Protein AF-A0A7S4EYN8-F1 (afdb_monomer_lite)

pLDDT: mean 72.59, std 21.48, range [28.48, 94.44]

Structure (mmCIF, N/CA/C/O backbone):
data_AF-A0A7S4EYN8-F1
#
_entry.id   AF-A0A7S4EYN8-F1
#
loop_
_atom_site.group_PDB
_atom_site.id
_atom_site.type_symbol
_atom_site.label_atom_id
_atom_site.label_alt_id
_atom_site.label_comp_id
_atom_site.label_asym_id
_atom_site.label_entity_id
_atom_site.label_seq_id
_atom_site.pdbx_PDB_ins_code
_atom_site.Cartn_x
_atom_site.Cartn_y
_atom_site.Cartn_z
_atom_site.occupancy
_atom_site.B_iso_or_equiv
_atom_site.auth_seq_id
_atom_site.auth_comp_id
_atom_site.auth_asym_id
_atom_site.auth_atom_id
_atom_site.pdbx_PDB_model_num
ATOM 1 N N . MET A 1 1 ? -60.286 41.246 -23.031 1.00 39.03 1 MET A N 1
ATOM 2 C CA . MET A 1 1 ? -59.629 42.570 -22.959 1.00 39.03 1 MET A CA 1
ATOM 3 C C . MET A 1 1 ? -58.293 42.395 -23.669 1.00 39.03 1 MET A C 1
ATOM 5 O O . MET A 1 1 ? -57.472 41.677 -23.131 1.00 39.03 1 MET A O 1
ATOM 9 N N . ALA A 1 2 ? -58.180 42.612 -24.984 1.00 41.25 2 ALA A N 1
ATOM 10 C CA . ALA A 1 2 ? -58.105 43.895 -25.710 1.00 41.25 2 ALA A CA 1
ATOM 11 C C . ALA A 1 2 ? -56.891 44.752 -25.292 1.00 41.25 2 ALA A C 1
ATOM 13 O O . ALA A 1 2 ? -56.551 44.726 -24.116 1.00 41.25 2 ALA A O 1
ATOM 14 N N . TRP A 1 3 ? -56.353 45.521 -26.255 1.00 34.91 3 TRP A N 1
ATOM 15 C CA . TRP A 1 3 ? -55.214 46.473 -26.228 1.00 34.91 3 TRP A CA 1
ATOM 16 C C . TRP A 1 3 ? -53.868 45.863 -26.684 1.00 34.91 3 TRP A C 1
ATOM 18 O O . TRP A 1 3 ? -53.283 45.064 -25.967 1.00 34.91 3 TRP A O 1
ATOM 28 N N . THR A 1 4 ? -53.481 45.928 -27.969 1.00 41.41 4 THR A N 1
ATOM 29 C CA . THR A 1 4 ? -53.035 47.031 -28.874 1.00 41.41 4 THR A CA 1
ATOM 30 C C . THR A 1 4 ? -51.513 47.166 -28.945 1.00 41.41 4 THR A C 1
ATOM 32 O O . THR A 1 4 ? -50.830 47.240 -27.930 1.00 41.41 4 THR A O 1
ATOM 35 N N . MET A 1 5 ? -51.033 47.172 -30.192 1.00 41.28 5 MET A N 1
ATOM 36 C CA . MET A 1 5 ? -49.667 47.427 -30.648 1.00 41.28 5 MET A CA 1
ATOM 37 C C . MET A 1 5 ? -49.161 48.804 -30.210 1.00 41.28 5 MET A C 1
ATOM 39 O O . MET A 1 5 ? -49.958 49.731 -30.142 1.00 41.28 5 MET A O 1
ATOM 43 N N . ASP A 1 6 ? -47.843 48.948 -30.067 1.00 43.03 6 ASP A N 1
ATOM 44 C CA . ASP A 1 6 ? -47.151 50.029 -30.769 1.00 43.03 6 ASP A CA 1
ATOM 45 C C . ASP A 1 6 ? -45.675 49.704 -31.010 1.00 43.03 6 ASP A C 1
ATOM 47 O O . ASP A 1 6 ? -44.950 49.204 -30.150 1.00 43.03 6 ASP A O 1
ATOM 51 N N . ALA A 1 7 ? -45.276 49.964 -32.250 1.00 46.59 7 ALA A N 1
ATOM 52 C CA . ALA A 1 7 ? -43.933 49.855 -32.772 1.00 46.59 7 ALA A CA 1
ATOM 53 C C . ALA A 1 7 ? -43.229 51.208 -32.637 1.00 46.59 7 ALA A C 1
ATOM 55 O O . ALA A 1 7 ? -43.818 52.239 -32.947 1.00 46.59 7 ALA A O 1
ATOM 56 N N . LEU A 1 8 ? -41.941 51.200 -32.291 1.00 43.28 8 LEU A N 1
ATOM 57 C CA . LEU A 1 8 ? -41.045 52.320 -32.570 1.00 43.28 8 LEU A CA 1
ATOM 58 C C . LEU A 1 8 ? -39.738 51.811 -33.190 1.00 43.28 8 LEU A C 1
ATOM 60 O O . LEU A 1 8 ? -38.892 51.195 -32.551 1.00 43.28 8 LEU A O 1
ATOM 64 N N . SER A 1 9 ? -39.649 52.093 -34.488 1.00 41.72 9 SER A N 1
ATOM 65 C CA . SER A 1 9 ? -38.474 52.367 -35.325 1.00 41.72 9 SER A CA 1
ATOM 66 C C . SER A 1 9 ? -37.417 53.236 -34.605 1.00 41.72 9 SER A C 1
ATOM 68 O O . SER A 1 9 ? -37.814 54.078 -33.806 1.00 41.72 9 SER A O 1
ATOM 70 N N . GLN A 1 10 ? -36.094 53.164 -34.817 1.00 51.47 10 GLN A N 1
ATOM 71 C CA . GLN A 1 10 ? -35.243 53.371 -36.021 1.00 51.47 10 GLN A CA 1
ATOM 72 C C . GLN A 1 10 ? -33.746 53.036 -35.637 1.00 51.47 10 GLN A C 1
ATOM 74 O O . GLN A 1 10 ? -33.547 52.502 -34.549 1.00 51.47 10 GLN A O 1
ATOM 79 N N . PRO A 1 11 ? -32.668 53.441 -36.363 1.00 52.84 11 PRO A N 1
ATOM 80 C CA . PRO A 1 11 ? -32.128 52.908 -37.629 1.00 52.84 11 PRO A CA 1
ATOM 81 C C . PRO A 1 11 ? -30.597 52.544 -37.603 1.00 52.84 11 PRO A C 1
ATOM 83 O O . PRO A 1 11 ? -29.891 52.893 -36.666 1.00 52.84 11 PRO A O 1
ATOM 86 N N . LEU A 1 12 ? -30.121 51.845 -38.660 1.00 41.16 12 LEU A N 1
ATOM 87 C CA . LEU A 1 12 ? -28.834 51.948 -39.430 1.00 41.16 12 LEU A CA 1
ATOM 88 C C . LEU A 1 12 ? -27.622 52.670 -38.758 1.00 41.16 12 LEU A C 1
ATOM 90 O O . LEU A 1 12 ? -27.775 53.817 -38.363 1.00 41.16 12 LEU A O 1
ATOM 94 N N . LEU A 1 13 ? -26.363 52.183 -38.693 1.00 47.84 13 LEU A N 1
ATOM 95 C CA . LEU A 1 13 ? -25.440 51.650 -39.734 1.00 47.84 13 LEU A CA 1
ATOM 96 C C . LEU A 1 13 ? -24.037 51.280 -39.088 1.00 47.84 13 LEU A C 1
ATOM 98 O O . LEU A 1 13 ? -23.999 51.208 -37.863 1.00 47.84 13 LEU A O 1
ATOM 102 N N . PRO A 1 14 ? -22.914 50.991 -39.813 1.00 55.38 14 PRO A N 1
ATOM 103 C CA . PRO A 1 14 ? -21.964 49.896 -39.529 1.00 55.38 14 PRO A CA 1
ATOM 104 C C . PRO A 1 14 ? -20.544 50.327 -39.064 1.00 55.38 14 PRO A C 1
ATOM 106 O O . PRO A 1 14 ? -20.255 51.514 -38.963 1.00 55.38 14 PRO A O 1
ATOM 109 N N . GLY A 1 15 ? -19.656 49.338 -38.877 1.00 37.69 15 GLY A N 1
ATOM 110 C CA . GLY A 1 15 ? -18.195 49.466 -38.680 1.00 37.69 15 GLY A CA 1
ATOM 111 C C . GLY A 1 15 ? -17.740 48.684 -37.439 1.00 37.69 15 GLY A C 1
ATOM 112 O O . GLY A 1 15 ? -18.494 48.587 -36.479 1.00 37.69 15 GLY A O 1
ATOM 113 N N . ASP A 1 16 ? -16.589 48.032 -37.337 1.00 41.56 16 ASP A N 1
ATOM 114 C CA . ASP A 1 16 ? -15.442 47.817 -38.210 1.00 41.56 16 ASP A CA 1
ATOM 115 C C . ASP A 1 16 ? -14.721 46.556 -37.683 1.00 41.56 16 ASP A C 1
ATOM 117 O O . ASP A 1 16 ? -14.802 46.216 -36.502 1.00 41.56 16 ASP A O 1
ATOM 121 N N . ASP A 1 17 ? -14.066 45.855 -38.601 1.00 43.56 17 ASP A N 1
ATOM 122 C CA . ASP A 1 17 ? -12.829 45.080 -38.465 1.00 43.56 17 ASP A CA 1
ATOM 123 C C . ASP A 1 17 ? -12.331 44.665 -37.064 1.00 43.56 17 ASP A C 1
ATOM 125 O O . ASP A 1 17 ? -11.734 45.450 -36.331 1.00 43.56 17 ASP A O 1
ATOM 129 N N . ALA A 1 18 ? -12.394 43.359 -36.778 1.00 42.44 18 ALA A N 1
ATOM 130 C CA . ALA A 1 18 ? -11.408 42.677 -35.932 1.00 42.44 18 ALA A CA 1
ATOM 131 C C . ALA A 1 18 ? -11.430 41.158 -36.183 1.00 42.44 18 ALA A C 1
ATOM 133 O O . ALA A 1 18 ? -11.957 40.373 -35.395 1.00 42.44 18 ALA A O 1
ATOM 134 N N . ALA A 1 19 ? -10.845 40.719 -37.300 1.00 43.06 19 ALA A N 1
ATOM 135 C CA . ALA A 1 19 ? -10.432 39.327 -37.460 1.00 43.06 19 ALA A CA 1
ATOM 136 C C . ALA A 1 19 ? -9.099 39.120 -36.719 1.00 43.06 19 ALA A C 1
ATOM 138 O O . ALA A 1 19 ? -8.026 39.157 -37.318 1.00 43.06 19 ALA A O 1
ATOM 139 N N . GLU A 1 20 ? -9.167 38.936 -35.399 1.00 39.44 20 GLU A N 1
ATOM 140 C CA . GLU A 1 20 ? -8.020 38.511 -34.597 1.00 39.44 20 GLU A CA 1
ATOM 141 C C . GLU A 1 20 ? -7.898 36.981 -34.645 1.00 39.44 20 GLU A C 1
ATOM 143 O O . GLU A 1 20 ? -8.764 36.221 -34.208 1.00 39.44 20 GLU A O 1
ATOM 148 N N . VAL A 1 21 ? -6.800 36.541 -35.251 1.00 46.53 21 VAL A N 1
ATOM 149 C CA . VAL A 1 21 ? -6.372 35.152 -35.402 1.00 46.53 21 VAL A CA 1
ATOM 150 C C . VAL A 1 21 ? -6.052 34.568 -34.024 1.00 46.53 21 VAL A C 1
ATOM 152 O O . VAL A 1 21 ? -5.031 34.896 -33.427 1.00 46.53 21 VAL A O 1
ATOM 155 N N . ALA A 1 22 ? -6.895 33.661 -33.528 1.00 42.88 22 ALA A N 1
ATOM 156 C CA . ALA A 1 22 ? -6.607 32.882 -32.327 1.00 42.88 22 ALA A CA 1
ATOM 157 C C . ALA A 1 22 ? -5.686 31.688 -32.661 1.00 42.88 22 ALA A C 1
ATOM 159 O O . ALA A 1 22 ? -6.084 30.819 -33.443 1.00 42.88 22 ALA A O 1
ATOM 160 N N . PRO A 1 23 ? -4.481 31.568 -32.071 1.00 42.06 23 PRO A N 1
ATOM 161 C CA . PRO A 1 23 ? -3.693 30.354 -32.188 1.00 42.06 23 PRO A CA 1
ATOM 162 C C . PRO A 1 23 ? -4.234 29.260 -31.259 1.00 42.06 23 PRO A C 1
ATOM 164 O O . PRO A 1 23 ? -4.340 29.398 -30.040 1.00 42.06 23 PRO A O 1
ATOM 167 N N . THR A 1 24 ? -4.538 28.139 -31.899 1.00 43.19 24 THR A N 1
ATOM 168 C CA . THR A 1 24 ? -4.784 26.790 -31.396 1.00 43.19 24 THR A CA 1
ATOM 169 C C . THR A 1 24 ? -4.013 26.478 -30.106 1.00 43.19 24 THR A C 1
ATOM 171 O O . THR A 1 24 ? -2.808 26.221 -30.123 1.00 43.19 24 THR A O 1
ATOM 174 N N . GLN A 1 25 ? -4.715 26.429 -28.969 1.00 36.00 25 GLN A N 1
ATOM 175 C CA . GLN A 1 25 ? -4.171 25.853 -27.740 1.00 36.00 25 GLN A CA 1
ATOM 176 C C . GLN A 1 25 ? -4.022 24.338 -27.913 1.00 36.00 25 GLN A C 1
ATOM 178 O O . GLN A 1 25 ? -4.962 23.565 -27.722 1.00 36.00 25 GLN A O 1
ATOM 183 N N . GLY A 1 26 ? -2.810 23.901 -28.251 1.00 35.84 26 GLY A N 1
ATOM 184 C CA . GLY A 1 26 ? -2.393 22.518 -28.084 1.00 35.84 26 GLY A CA 1
ATOM 185 C C . GLY A 1 26 ? -2.430 22.147 -26.602 1.00 35.84 26 GLY A C 1
ATOM 186 O O . GLY A 1 26 ? -1.495 22.437 -25.856 1.00 35.84 26 GLY A O 1
ATOM 187 N N . LYS A 1 27 ? -3.505 21.486 -26.164 1.00 36.53 27 LYS A N 1
ATOM 188 C CA . LYS A 1 27 ? -3.558 20.805 -24.866 1.00 36.53 27 LYS A CA 1
ATOM 189 C C . LYS A 1 27 ? -2.557 19.645 -24.880 1.00 36.53 27 LYS A C 1
ATOM 191 O O . LYS A 1 27 ? -2.902 18.516 -25.214 1.00 36.53 27 LYS A O 1
ATOM 196 N N . ARG A 1 28 ? -1.307 19.911 -24.488 1.00 37.38 28 ARG A N 1
ATOM 197 C CA . ARG A 1 28 ? -0.438 18.863 -23.935 1.00 37.38 28 ARG A CA 1
ATOM 198 C C . ARG A 1 28 ? -1.117 18.336 -22.667 1.00 37.38 28 ARG A C 1
ATOM 200 O O . ARG A 1 28 ? -1.500 19.155 -21.829 1.00 37.38 28 ARG A O 1
ATOM 207 N N . PRO A 1 29 ? -1.255 17.015 -22.476 1.00 37.88 29 PRO A N 1
ATOM 208 C CA . PRO A 1 29 ? -1.689 16.492 -21.193 1.00 37.88 29 PRO A CA 1
ATOM 209 C C . PRO A 1 29 ? -0.629 16.863 -20.152 1.00 37.88 29 PRO A C 1
ATOM 211 O O . PRO A 1 29 ? 0.484 16.335 -20.152 1.00 37.88 29 PRO A O 1
ATOM 214 N N . GLN A 1 30 ? -0.962 17.814 -19.278 1.00 34.19 30 GLN A N 1
ATOM 215 C CA . GLN A 1 30 ? -0.215 18.038 -18.051 1.00 34.19 30 GLN A CA 1
ATOM 216 C C . GLN A 1 30 ? -0.287 16.741 -17.244 1.00 34.19 30 GLN A C 1
ATOM 218 O O . GLN A 1 30 ? -1.320 16.413 -16.662 1.00 34.19 30 GLN A O 1
ATOM 223 N N . ARG A 1 31 ? 0.826 16.001 -17.205 1.00 38.19 31 ARG A N 1
ATOM 224 C CA . ARG A 1 31 ? 1.096 15.021 -16.152 1.00 38.19 31 ARG A CA 1
ATOM 225 C C . ARG A 1 31 ? 1.041 15.776 -14.822 1.00 38.19 31 ARG A C 1
ATOM 227 O O . ARG A 1 31 ? 2.032 16.358 -14.393 1.00 38.19 31 ARG A O 1
ATOM 234 N N . ARG A 1 32 ? -0.128 15.795 -14.179 1.00 36.41 32 ARG A N 1
ATOM 235 C CA . ARG A 1 32 ? -0.241 16.149 -12.764 1.00 36.41 32 ARG A CA 1
ATOM 236 C C . ARG A 1 32 ? 0.445 15.041 -11.975 1.00 36.41 32 ARG A C 1
ATOM 238 O O . ARG A 1 32 ? -0.158 14.021 -11.657 1.00 36.41 32 ARG A O 1
ATOM 245 N N . ALA A 1 33 ? 1.732 15.228 -11.710 1.00 39.00 33 ALA A N 1
ATOM 246 C CA . ALA A 1 33 ? 2.431 14.501 -10.667 1.00 39.00 33 ALA A CA 1
ATOM 247 C C . ALA A 1 33 ? 1.878 14.998 -9.323 1.00 39.00 33 ALA A C 1
ATOM 249 O O . ALA A 1 33 ? 2.407 15.933 -8.728 1.00 39.00 33 ALA A O 1
ATOM 250 N N . ASN A 1 34 ? 0.756 14.425 -8.884 1.00 45.66 34 ASN A N 1
ATOM 251 C CA . ASN A 1 34 ? 0.285 14.633 -7.522 1.00 45.66 34 ASN A CA 1
ATOM 252 C C . ASN A 1 34 ? 1.305 13.990 -6.571 1.00 45.66 34 ASN A C 1
ATOM 254 O O . ASN A 1 34 ? 1.749 12.859 -6.777 1.00 45.66 34 ASN A O 1
ATOM 258 N N . GLY A 1 35 ? 1.749 14.795 -5.606 1.00 45.62 35 GLY A N 1
ATOM 259 C CA . GLY A 1 35 ? 2.981 14.608 -4.857 1.00 45.62 35 GLY A CA 1
ATOM 260 C C . GLY A 1 35 ? 3.037 13.324 -4.037 1.00 45.62 35 GLY A C 1
ATOM 261 O O . GLY A 1 35 ? 2.205 13.084 -3.171 1.00 45.62 35 GLY A O 1
ATOM 262 N N . CYS A 1 36 ? 4.106 12.565 -4.263 1.00 48.28 36 CYS A N 1
ATOM 263 C CA . CYS A 1 36 ? 4.587 11.519 -3.368 1.00 48.28 36 CYS A CA 1
ATOM 264 C C . CYS A 1 36 ? 6.080 11.720 -3.068 1.00 48.28 36 CYS A C 1
ATOM 266 O O . CYS A 1 36 ? 6.877 10.792 -3.098 1.00 48.28 36 CYS A O 1
ATOM 268 N N . ASN A 1 37 ? 6.474 12.976 -2.849 1.00 36.66 37 ASN A N 1
ATOM 269 C CA . ASN A 1 37 ? 7.858 13.360 -2.572 1.00 36.66 37 ASN A CA 1
ATOM 270 C C . ASN A 1 37 ? 8.003 13.801 -1.113 1.00 36.66 37 ASN A C 1
ATOM 272 O O . ASN A 1 37 ? 8.450 14.913 -0.839 1.00 36.66 37 ASN A O 1
ATOM 276 N N . LYS A 1 38 ? 7.599 12.955 -0.161 1.00 38.84 38 LYS A N 1
ATOM 277 C CA . LYS A 1 38 ? 8.035 13.115 1.230 1.00 38.84 38 LYS A CA 1
ATOM 278 C C . LYS A 1 38 ? 8.798 11.856 1.638 1.00 38.84 38 LYS A C 1
ATOM 280 O O . LYS A 1 38 ? 8.202 10.781 1.609 1.00 38.84 38 LYS A O 1
ATOM 285 N N . PRO A 1 39 ? 10.097 11.957 1.968 1.00 33.66 39 PRO A N 1
ATOM 286 C CA . PRO A 1 39 ? 10.850 10.813 2.453 1.00 33.66 39 PRO A CA 1
ATOM 287 C C . PRO A 1 39 ? 10.229 10.320 3.762 1.00 33.66 39 PRO A C 1
ATOM 289 O O . PRO A 1 39 ? 9.927 11.111 4.65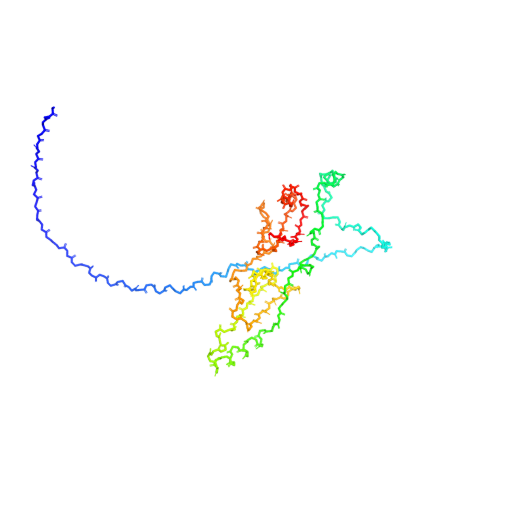6 1.00 33.66 39 PRO A O 1
ATOM 292 N N . TYR A 1 40 ? 10.027 9.007 3.849 1.00 39.12 40 TYR A N 1
ATOM 293 C CA . TYR A 1 40 ? 9.627 8.321 5.070 1.00 39.12 40 TYR A CA 1
ATOM 294 C C . TYR A 1 40 ? 10.697 8.578 6.140 1.00 39.12 40 TYR A C 1
ATOM 296 O O . TYR A 1 40 ? 11.830 8.113 6.014 1.00 39.12 40 TYR A O 1
ATOM 304 N N . GLN A 1 41 ? 10.368 9.367 7.164 1.00 31.81 41 GLN A N 1
ATOM 305 C CA . GLN A 1 41 ? 11.222 9.492 8.339 1.00 31.81 41 GLN A CA 1
ATOM 306 C C . GLN A 1 41 ? 11.037 8.235 9.187 1.00 31.81 41 GLN A C 1
ATOM 308 O O . GLN A 1 41 ? 10.009 8.050 9.834 1.00 31.81 41 GLN A O 1
ATOM 313 N N . THR A 1 42 ? 12.041 7.362 9.162 1.00 34.31 42 THR A N 1
ATOM 314 C CA . THR A 1 42 ? 12.178 6.264 10.118 1.00 34.31 42 THR A CA 1
ATOM 315 C C . THR A 1 42 ? 12.317 6.866 11.512 1.00 34.31 42 THR A C 1
ATOM 317 O O . THR A 1 42 ? 13.342 7.466 11.834 1.00 34.31 42 THR A O 1
ATOM 320 N N . VAL A 1 43 ? 11.285 6.725 12.342 1.00 36.41 43 VAL A N 1
ATOM 321 C CA . VAL A 1 43 ? 11.370 7.048 13.768 1.00 36.41 43 VAL A CA 1
ATOM 322 C C . VAL A 1 43 ? 12.346 6.049 14.391 1.00 36.41 43 VAL A C 1
ATOM 324 O O . VAL A 1 43 ? 12.068 4.852 14.436 1.00 36.41 43 VAL A O 1
ATOM 327 N N . GLN A 1 44 ? 13.524 6.517 14.807 1.00 28.48 44 GLN A N 1
ATOM 328 C CA . GLN A 1 44 ? 14.476 5.699 15.556 1.00 28.48 44 GLN A CA 1
ATOM 329 C C . GLN A 1 44 ? 13.875 5.394 16.932 1.00 28.48 44 GLN A C 1
ATOM 331 O O . GLN A 1 44 ? 13.727 6.285 17.767 1.00 28.48 44 GLN A O 1
ATOM 336 N N . ALA A 1 45 ? 13.484 4.138 17.143 1.00 34.12 45 ALA A N 1
ATOM 337 C CA . ALA A 1 45 ? 13.064 3.641 18.443 1.00 34.12 45 ALA A CA 1
ATOM 338 C C . ALA A 1 45 ? 14.284 3.545 19.371 1.00 34.12 45 ALA A C 1
ATOM 340 O O . ALA A 1 45 ? 15.308 2.965 19.013 1.00 34.12 45 ALA A O 1
ATOM 341 N N . VAL A 1 46 ? 14.161 4.135 20.557 1.00 37.28 46 VAL A N 1
ATOM 342 C CA . VAL A 1 46 ? 15.152 4.080 21.634 1.00 37.28 46 VAL A CA 1
ATOM 343 C C . VAL A 1 46 ? 15.223 2.644 22.167 1.00 37.28 46 VAL A C 1
ATOM 345 O O . VAL A 1 46 ? 14.205 2.078 22.564 1.00 37.28 46 VAL A O 1
ATOM 348 N N . GLU A 1 47 ? 16.421 2.054 22.162 1.00 36.91 47 GLU A N 1
ATOM 349 C CA . GLU A 1 47 ? 16.693 0.712 22.687 1.00 36.91 47 GLU A CA 1
ATOM 350 C C . GLU A 1 47 ? 16.455 0.649 24.203 1.00 36.91 47 GLU A C 1
ATOM 352 O O . GLU A 1 47 ? 17.177 1.247 24.999 1.00 36.91 47 GLU A O 1
ATOM 357 N N . GLY A 1 48 ? 15.448 -0.127 24.606 1.00 33.28 48 GLY A N 1
ATOM 358 C CA . GLY A 1 48 ? 15.238 -0.571 25.980 1.00 33.28 48 GLY A CA 1
ATOM 359 C C . GLY A 1 48 ? 15.181 -2.094 26.015 1.00 33.28 48 GLY A C 1
ATOM 360 O O . GLY A 1 48 ? 14.208 -2.696 25.570 1.00 33.28 48 GLY A O 1
ATOM 361 N N . ALA A 1 49 ? 16.235 -2.727 26.525 1.00 40.91 49 ALA A N 1
ATOM 362 C CA . ALA A 1 49 ? 16.339 -4.176 26.647 1.00 40.91 49 ALA A CA 1
ATOM 363 C C . ALA A 1 49 ? 15.309 -4.747 27.641 1.00 40.91 49 ALA A C 1
ATOM 365 O O . ALA A 1 49 ? 15.315 -4.373 28.816 1.00 40.91 49 ALA A O 1
ATOM 366 N N . ARG A 1 50 ? 14.481 -5.719 27.218 1.00 34.84 50 ARG A N 1
ATOM 367 C CA . ARG A 1 50 ? 13.824 -6.658 28.145 1.00 34.84 50 ARG A CA 1
ATOM 368 C C . ARG A 1 50 ? 13.407 -7.985 27.489 1.00 34.84 50 ARG A C 1
ATOM 370 O O . ARG A 1 50 ? 12.919 -8.015 26.370 1.00 34.84 50 ARG A O 1
ATOM 377 N N . ALA A 1 51 ? 13.640 -9.044 28.267 1.00 39.00 51 ALA A N 1
ATOM 378 C CA . ALA A 1 51 ? 13.367 -10.478 28.126 1.00 39.00 51 ALA A CA 1
ATOM 379 C C . ALA A 1 51 ? 12.332 -10.967 27.087 1.00 39.00 51 ALA A C 1
ATOM 381 O O . ALA A 1 51 ? 11.215 -10.467 27.000 1.00 39.00 51 ALA A O 1
ATOM 382 N N . THR A 1 52 ? 12.687 -12.068 26.418 1.00 44.03 52 THR A N 1
ATOM 383 C CA . THR A 1 52 ? 11.843 -12.878 25.523 1.00 44.03 52 THR A CA 1
ATOM 384 C C . THR A 1 52 ? 10.706 -13.601 26.265 1.00 44.03 52 THR A C 1
ATOM 386 O O . THR A 1 52 ? 11.003 -14.408 27.154 1.00 44.03 52 THR A O 1
ATOM 389 N N . PRO A 1 53 ? 9.428 -13.423 25.872 1.00 38.19 53 PRO A N 1
ATOM 390 C CA . PRO A 1 53 ? 8.333 -14.295 26.275 1.00 38.19 53 PRO A CA 1
ATOM 391 C C . PRO A 1 53 ? 7.873 -15.231 25.142 1.00 38.19 53 PRO A C 1
ATOM 393 O O . PRO A 1 53 ? 8.155 -15.028 23.964 1.00 38.19 53 PRO A O 1
ATOM 396 N N . LYS A 1 54 ? 7.187 -16.295 25.563 1.00 37.16 54 LYS A N 1
ATOM 397 C CA . LYS A 1 54 ? 6.807 -17.491 24.805 1.00 37.16 54 LYS A CA 1
ATOM 398 C C . LYS A 1 54 ? 5.786 -17.239 23.687 1.00 37.16 54 LYS A C 1
ATOM 400 O O . LYS A 1 54 ? 4.897 -16.401 23.790 1.00 37.16 54 LYS A O 1
ATOM 405 N N . GLU A 1 55 ? 5.916 -18.076 22.667 1.00 42.44 55 GLU A N 1
ATOM 406 C CA . GLU A 1 55 ? 5.061 -18.279 21.499 1.00 42.44 55 GLU A CA 1
ATOM 407 C C . GLU A 1 55 ? 3.645 -18.721 21.932 1.00 42.44 55 GLU A C 1
ATOM 409 O O . GLU A 1 55 ? 3.470 -19.816 22.463 1.00 42.44 55 GLU A O 1
ATOM 414 N N . GLY A 1 56 ? 2.640 -17.848 21.792 1.00 43.06 56 GLY A N 1
ATOM 415 C CA . GLY A 1 56 ? 1.242 -18.194 22.100 1.00 43.06 56 GLY A CA 1
ATOM 416 C C . GLY A 1 56 ? 0.272 -17.017 22.230 1.00 43.06 56 GLY A C 1
ATOM 417 O O . GLY A 1 56 ? -0.849 -17.116 21.758 1.00 43.06 56 GLY A O 1
ATOM 418 N N . ASP A 1 57 ? 0.717 -15.878 22.759 1.00 35.12 57 ASP A N 1
ATOM 419 C CA . ASP A 1 57 ? -0.074 -14.644 22.856 1.00 35.12 57 ASP A CA 1
ATOM 420 C C . ASP A 1 57 ? 0.852 -13.461 22.559 1.00 35.12 57 ASP A C 1
ATOM 422 O O . ASP A 1 57 ? 1.436 -12.848 23.453 1.00 35.12 57 ASP A O 1
ATOM 426 N N . LEU A 1 58 ? 1.059 -13.165 21.273 1.00 45.28 58 LEU A N 1
ATOM 427 C CA . LEU A 1 58 ? 1.838 -12.000 20.848 1.00 45.28 58 LEU A CA 1
ATOM 428 C C . LEU A 1 58 ? 1.036 -10.732 21.159 1.00 45.28 58 LEU A C 1
ATOM 430 O O . LEU A 1 58 ? 0.302 -10.219 20.311 1.00 45.28 58 LEU A O 1
ATOM 434 N N . ALA A 1 59 ? 1.178 -10.251 22.394 1.00 41.84 59 ALA A N 1
ATOM 435 C CA . ALA A 1 59 ? 0.778 -8.921 22.817 1.00 41.84 59 ALA A CA 1
ATOM 436 C C . ALA A 1 59 ? 1.290 -7.908 21.782 1.00 41.84 59 ALA A C 1
ATOM 438 O O . ALA A 1 59 ? 2.493 -7.729 21.590 1.00 41.84 59 ALA A O 1
ATOM 439 N N . LEU A 1 60 ? 0.347 -7.320 21.045 1.00 52.03 60 LEU A N 1
ATOM 440 C CA . LEU A 1 60 ? 0.611 -6.280 20.061 1.00 52.03 60 LEU A CA 1
ATOM 441 C C . LEU A 1 60 ? 1.321 -5.117 20.772 1.00 52.03 60 LEU A C 1
ATOM 443 O O . LEU A 1 60 ? 0.850 -4.723 21.840 1.00 52.03 60 LEU A O 1
ATOM 447 N N . PRO A 1 61 ? 2.399 -4.549 20.203 1.00 51.97 61 PRO A N 1
ATOM 448 C CA . PRO A 1 61 ? 2.945 -3.289 20.684 1.00 51.97 61 PRO A CA 1
ATOM 449 C C . PRO A 1 61 ? 1.818 -2.253 20.785 1.00 51.97 61 PRO A C 1
ATOM 451 O O . PRO A 1 61 ? 0.971 -2.143 19.893 1.00 51.97 61 PRO A O 1
ATOM 454 N N . HIS A 1 62 ? 1.782 -1.584 21.930 1.00 55.53 62 HIS A N 1
ATOM 455 C CA . HIS A 1 62 ? 0.751 -0.678 22.425 1.00 55.53 62 HIS A CA 1
ATOM 456 C C . HIS A 1 62 ? 0.506 0.555 21.522 1.00 55.53 62 HIS A C 1
ATOM 458 O O . HIS A 1 62 ? 0.940 1.657 21.835 1.00 55.53 62 HIS A O 1
ATOM 464 N N . ASP A 1 63 ? -0.202 0.386 20.399 1.00 61.16 63 ASP A N 1
ATOM 465 C CA . ASP A 1 63 ? -0.520 1.486 19.462 1.00 61.16 63 ASP A CA 1
ATOM 466 C C . ASP A 1 63 ? -1.897 2.143 19.691 1.00 61.16 63 ASP A C 1
ATOM 468 O O . ASP A 1 63 ? -2.224 3.143 19.050 1.00 61.16 63 ASP A O 1
ATOM 472 N N . TRP A 1 64 ? -2.746 1.590 20.565 1.00 68.06 64 TRP A N 1
ATOM 473 C CA . TRP A 1 64 ? -4.123 2.074 20.761 1.00 68.06 64 TRP A CA 1
ATOM 474 C C . TRP A 1 64 ? -4.662 1.848 22.177 1.00 68.06 64 TRP A C 1
ATOM 476 O O . TRP A 1 64 ? -5.832 1.508 22.370 1.00 68.06 64 TRP A O 1
ATOM 486 N N . ASP A 1 65 ? -3.812 2.068 23.176 1.00 71.00 65 ASP A N 1
ATOM 487 C CA . ASP A 1 65 ? -4.142 2.003 24.605 1.00 71.00 65 ASP A CA 1
ATOM 488 C C . ASP A 1 65 ? -5.001 3.195 25.050 1.00 71.00 65 ASP A C 1
ATOM 490 O O . ASP A 1 65 ? -4.624 4.008 25.893 1.00 71.00 65 ASP A O 1
ATOM 494 N N . SER A 1 66 ? -6.172 3.346 24.442 1.00 82.75 66 SER A N 1
ATOM 495 C CA . SER A 1 66 ? -7.202 4.218 24.987 1.00 82.75 66 SER A CA 1
ATOM 496 C C . SER A 1 66 ? -8.203 3.370 25.768 1.00 82.75 66 SER A C 1
ATOM 498 O O . SER A 1 66 ? -8.644 2.338 25.246 1.00 82.75 66 SER A O 1
ATOM 500 N N . PRO A 1 67 ? -8.674 3.840 26.939 1.00 86.62 67 PRO A N 1
ATOM 501 C CA . PRO A 1 67 ? -9.748 3.186 27.688 1.00 86.62 67 PRO A CA 1
ATOM 502 C C . PRO A 1 67 ? -10.998 2.898 26.839 1.00 86.62 67 PRO A C 1
ATOM 504 O O . PRO A 1 67 ? -11.726 1.939 27.089 1.00 86.62 67 PRO A O 1
ATOM 507 N N . ALA A 1 68 ? -11.250 3.708 25.803 1.00 85.00 68 ALA A N 1
ATOM 508 C CA . ALA A 1 68 ? -12.352 3.491 24.870 1.00 85.00 68 ALA A CA 1
ATOM 509 C C . ALA A 1 68 ? -12.156 2.231 24.003 1.00 85.00 68 ALA A C 1
ATOM 511 O O . ALA A 1 68 ? -13.082 1.430 23.855 1.00 85.00 68 ALA A O 1
ATOM 512 N N . TYR A 1 69 ? -10.951 2.015 23.465 1.00 85.56 69 TYR A N 1
ATOM 513 C CA . TYR A 1 69 ? -10.651 0.845 22.634 1.00 85.56 69 TYR A CA 1
ATOM 514 C C . TYR A 1 69 ? -10.653 -0.447 23.447 1.00 85.56 69 TYR A C 1
ATOM 516 O O . TYR A 1 69 ? -11.098 -1.476 22.943 1.00 85.56 69 TYR A O 1
ATOM 524 N N . GLU A 1 70 ? -10.228 -0.399 24.712 1.00 86.62 70 GLU A N 1
ATOM 525 C CA . GLU A 1 70 ? -10.296 -1.549 25.620 1.00 86.62 70 GLU A CA 1
ATOM 526 C C . GLU A 1 70 ? -11.730 -2.053 25.791 1.00 86.62 70 GLU A C 1
ATOM 528 O O . GLU A 1 70 ? -11.981 -3.254 25.696 1.00 86.62 70 GLU A O 1
ATOM 533 N N . ARG A 1 71 ? -12.692 -1.138 25.971 1.00 90.12 71 ARG A N 1
ATOM 534 C CA . ARG A 1 71 ? -14.114 -1.488 26.090 1.00 90.12 71 ARG A CA 1
ATOM 535 C C . ARG A 1 71 ? -14.654 -2.093 24.800 1.00 90.12 71 ARG A C 1
ATOM 537 O O . ARG A 1 71 ? -15.283 -3.146 24.841 1.00 90.12 71 ARG A O 1
ATOM 544 N N . LEU A 1 72 ? -14.368 -1.477 23.654 1.00 88.00 72 LEU A N 1
ATOM 545 C CA . LEU A 1 72 ? -14.801 -2.001 22.354 1.00 88.00 72 LEU A CA 1
ATOM 546 C C . LEU A 1 72 ? -14.201 -3.385 22.065 1.00 88.00 72 LEU A C 1
ATOM 548 O O . LEU A 1 72 ? -14.883 -4.263 21.534 1.00 88.00 72 LEU A O 1
ATOM 552 N N . ARG A 1 73 ? -12.941 -3.599 22.460 1.00 86.00 73 ARG A N 1
ATOM 553 C CA . ARG A 1 73 ? -12.257 -4.889 22.354 1.00 86.00 73 ARG A CA 1
ATOM 554 C C . ARG A 1 73 ? -12.869 -5.936 23.280 1.00 86.00 73 ARG A C 1
ATOM 556 O O . ARG A 1 73 ? -13.082 -7.059 22.837 1.00 86.00 73 ARG A O 1
ATOM 563 N N . ALA A 1 74 ? -13.175 -5.579 24.527 1.00 87.69 74 ALA A N 1
ATOM 564 C CA . ALA A 1 74 ? -13.797 -6.484 25.495 1.00 87.69 74 ALA A CA 1
ATOM 565 C C . ALA A 1 74 ? -15.164 -7.002 25.016 1.00 87.69 74 ALA A C 1
ATOM 567 O O . ALA A 1 74 ? -15.524 -8.140 25.298 1.00 87.69 74 ALA A O 1
ATOM 568 N N . HIS A 1 75 ? -15.895 -6.191 24.246 1.00 89.38 75 HIS A N 1
ATOM 569 C CA . HIS A 1 75 ? -17.169 -6.575 23.635 1.00 89.38 75 HIS A CA 1
ATOM 570 C C . HIS A 1 75 ? -17.035 -7.253 22.261 1.00 89.38 75 HIS A C 1
ATOM 572 O O . HIS A 1 75 ? -18.049 -7.545 21.635 1.00 89.38 75 HIS A O 1
ATOM 578 N N . GLY A 1 76 ? -15.814 -7.498 21.770 1.00 87.06 76 GLY A N 1
ATOM 579 C CA . GLY A 1 76 ? -15.589 -8.158 20.479 1.00 87.06 76 GLY A CA 1
ATOM 580 C C . GLY A 1 76 ? -16.059 -7.349 19.264 1.00 87.06 76 GLY A C 1
ATOM 581 O O . GLY A 1 76 ? -16.266 -7.919 18.199 1.00 87.06 76 GLY A O 1
ATOM 582 N N . LEU A 1 77 ? -16.235 -6.031 19.410 1.00 87.94 77 LEU A N 1
ATOM 583 C CA . LEU A 1 77 ? -16.727 -5.160 18.335 1.00 87.94 77 LEU A CA 1
ATOM 584 C C . LEU A 1 77 ? -15.621 -4.758 17.350 1.00 87.94 77 LEU A C 1
ATOM 586 O O . LEU A 1 77 ? -15.903 -4.428 16.199 1.00 87.94 77 LEU A O 1
ATOM 590 N N . LEU A 1 78 ? -14.363 -4.765 17.805 1.00 89.75 78 LEU A N 1
ATOM 591 C CA . LEU A 1 78 ? -13.203 -4.440 16.978 1.00 89.75 78 LEU A CA 1
ATOM 592 C C . LEU A 1 78 ? -12.712 -5.669 16.226 1.00 89.75 78 LEU A C 1
ATOM 594 O O . LEU A 1 78 ? -12.372 -6.689 16.827 1.00 89.75 78 LEU A O 1
ATOM 598 N N . ARG A 1 79 ? -12.572 -5.527 14.911 1.00 89.12 79 ARG A N 1
ATOM 599 C CA . ARG A 1 79 ? -12.019 -6.566 14.051 1.00 89.12 79 ARG A CA 1
ATOM 600 C C . ARG A 1 79 ? -10.556 -6.280 13.741 1.00 89.12 79 ARG A C 1
ATOM 602 O O . ARG A 1 79 ? -10.218 -5.263 13.146 1.00 89.12 79 ARG A O 1
ATOM 609 N N . THR A 1 80 ? -9.678 -7.196 14.140 1.00 88.12 80 THR A N 1
ATOM 610 C CA . THR A 1 80 ? -8.219 -7.076 13.960 1.00 88.12 80 THR A CA 1
ATOM 611 C C . THR A 1 80 ? -7.663 -7.991 12.871 1.00 88.12 80 THR A C 1
ATOM 613 O O . THR A 1 80 ? -6.482 -7.897 12.553 1.00 88.12 80 THR A O 1
ATOM 616 N N . THR A 1 81 ? -8.490 -8.855 12.272 1.00 89.44 81 THR A N 1
ATOM 617 C CA . THR A 1 81 ? -8.063 -9.871 11.289 1.00 89.44 81 THR A CA 1
ATOM 618 C C . THR A 1 81 ? -7.447 -9.283 10.026 1.00 89.44 81 THR A C 1
ATOM 620 O O . THR A 1 81 ? -6.628 -9.931 9.389 1.00 89.44 81 THR A O 1
ATOM 623 N N . TRP A 1 82 ? -7.845 -8.068 9.657 1.00 91.38 82 TRP A N 1
ATOM 624 C CA . TRP A 1 82 ? -7.357 -7.379 8.461 1.00 91.38 82 TRP A CA 1
ATOM 625 C C . TRP A 1 82 ? -6.240 -6.390 8.760 1.00 91.38 82 TRP A C 1
ATOM 627 O O . TRP A 1 82 ? -5.779 -5.701 7.855 1.00 91.38 82 TRP A O 1
ATOM 637 N N . ARG A 1 83 ? -5.805 -6.291 10.021 1.00 90.12 83 ARG A N 1
ATOM 638 C CA . ARG A 1 83 ? -4.768 -5.340 10.399 1.00 90.12 83 ARG A CA 1
ATOM 639 C C . ARG A 1 83 ? -3.436 -5.742 9.790 1.00 90.12 83 ARG A C 1
ATOM 641 O O . ARG A 1 83 ? -2.968 -6.865 9.961 1.00 90.12 83 ARG A O 1
ATOM 648 N N . VAL A 1 84 ? -2.782 -4.758 9.196 1.00 90.81 84 VAL A N 1
ATOM 649 C CA . VAL A 1 84 ? -1.422 -4.858 8.686 1.00 90.81 84 VAL A CA 1
ATOM 650 C C . VAL A 1 84 ? -0.507 -4.049 9.603 1.00 90.81 84 VAL A C 1
ATOM 652 O O . VAL A 1 84 ? -0.824 -2.916 9.969 1.00 90.81 84 VAL A O 1
ATOM 655 N N . ARG A 1 85 ? 0.612 -4.645 10.032 1.00 85.69 85 ARG A N 1
ATOM 656 C CA . ARG A 1 85 ? 1.515 -4.034 11.025 1.00 85.69 85 ARG A CA 1
ATOM 657 C C . ARG A 1 85 ? 2.444 -3.001 10.403 1.00 85.69 85 ARG A C 1
ATOM 659 O O . ARG A 1 85 ? 2.709 -1.969 11.007 1.00 85.69 85 ARG A O 1
ATOM 666 N N . SER A 1 86 ? 2.930 -3.284 9.202 1.00 85.19 86 SER A N 1
ATOM 667 C CA . SER A 1 86 ? 3.880 -2.441 8.486 1.00 85.19 86 SER A CA 1
ATOM 668 C C . SER A 1 86 ? 3.517 -2.338 7.012 1.00 85.19 86 SER A C 1
ATOM 670 O O . SER A 1 86 ? 2.867 -3.217 6.456 1.00 85.19 86 SER A O 1
ATOM 672 N N . VAL A 1 87 ? 3.990 -1.284 6.346 1.00 84.00 87 VAL A N 1
ATOM 673 C CA . VAL A 1 87 ? 3.872 -1.127 4.886 1.00 84.00 87 VAL A CA 1
ATOM 674 C C . VAL A 1 87 ? 4.510 -2.310 4.149 1.00 84.00 87 VAL A C 1
ATOM 676 O O . VAL A 1 87 ? 4.025 -2.710 3.096 1.00 84.00 87 VAL A O 1
ATOM 679 N N . ASN A 1 88 ? 5.543 -2.926 4.731 1.00 83.88 88 ASN A N 1
ATOM 680 C CA . ASN A 1 88 ? 6.185 -4.109 4.154 1.00 83.88 88 ASN A CA 1
ATOM 681 C C . ASN A 1 88 ? 5.287 -5.355 4.195 1.00 83.88 88 ASN A C 1
ATOM 683 O O . ASN A 1 88 ? 5.414 -6.217 3.334 1.00 83.88 88 ASN A O 1
ATOM 687 N N . ASP A 1 89 ? 4.355 -5.434 5.144 1.00 86.69 89 ASP A N 1
ATOM 688 C CA . ASP A 1 89 ? 3.454 -6.584 5.281 1.00 86.69 89 ASP A CA 1
ATOM 689 C C . ASP A 1 89 ? 2.228 -6.470 4.363 1.00 86.69 89 ASP A C 1
ATOM 691 O O . ASP A 1 89 ? 1.407 -7.385 4.299 1.00 86.69 89 ASP A O 1
ATOM 695 N N . LEU A 1 90 ? 2.088 -5.355 3.639 1.00 88.69 90 LEU A N 1
ATOM 696 C CA . LEU A 1 90 ? 1.019 -5.193 2.668 1.00 88.69 90 LEU A CA 1
ATOM 697 C C . LEU A 1 90 ? 1.175 -6.195 1.519 1.00 88.69 90 LEU A C 1
ATOM 699 O O . LEU A 1 90 ? 2.272 -6.492 1.023 1.00 88.69 90 LEU A O 1
ATOM 703 N N . ILE A 1 91 ? 0.032 -6.684 1.054 1.00 90.31 91 ILE A N 1
ATOM 704 C CA . ILE A 1 91 ? -0.103 -7.457 -0.174 1.00 90.31 91 ILE A CA 1
ATOM 705 C C . ILE A 1 91 ? 0.005 -6.459 -1.329 1.00 90.31 91 ILE A C 1
ATOM 707 O O . ILE A 1 91 ? -0.990 -5.894 -1.787 1.00 90.31 91 ILE A O 1
ATOM 711 N N . ILE A 1 92 ? 1.246 -6.195 -1.730 1.00 91.31 92 ILE A N 1
ATOM 712 C CA . ILE A 1 92 ? 1.638 -5.304 -2.820 1.00 91.31 92 ILE A CA 1
ATOM 713 C C . ILE A 1 92 ? 2.606 -6.074 -3.710 1.00 91.31 92 ILE A C 1
ATOM 715 O O . ILE A 1 92 ? 3.443 -6.839 -3.225 1.00 91.31 92 ILE A O 1
ATOM 719 N N . ARG A 1 93 ? 2.500 -5.862 -5.018 1.00 91.88 93 ARG A N 1
ATOM 720 C CA . ARG A 1 93 ? 3.457 -6.376 -5.987 1.00 91.88 93 ARG A CA 1
ATOM 721 C C . ARG A 1 93 ? 4.660 -5.451 -6.049 1.00 91.88 93 ARG A C 1
ATOM 723 O O . ARG A 1 93 ? 4.501 -4.255 -6.272 1.00 91.88 93 ARG A O 1
ATOM 730 N N . GLU A 1 94 ? 5.841 -6.022 -5.852 1.00 89.62 94 GLU A N 1
ATOM 731 C CA . GLU A 1 94 ? 7.113 -5.299 -5.834 1.00 89.62 94 GLU A CA 1
ATOM 732 C C . GLU A 1 94 ? 7.590 -4.911 -7.240 1.00 89.62 94 GLU A C 1
ATOM 734 O O . GLU A 1 94 ? 7.139 -5.448 -8.261 1.00 89.62 94 GLU A O 1
ATOM 739 N N . GLY A 1 95 ? 8.512 -3.944 -7.287 1.00 88.19 95 GLY A N 1
ATOM 740 C CA . GLY A 1 95 ? 9.164 -3.522 -8.522 1.00 88.19 95 GLY A CA 1
ATOM 741 C C . GLY A 1 95 ? 9.946 -4.674 -9.149 1.00 88.19 95 GLY A C 1
ATOM 742 O O . GLY A 1 95 ? 10.834 -5.243 -8.524 1.00 88.19 95 GLY A O 1
ATOM 743 N N . ASN A 1 96 ? 9.632 -5.014 -10.398 1.00 89.88 96 ASN A N 1
ATOM 744 C CA . ASN A 1 96 ? 10.264 -6.130 -11.106 1.00 89.88 96 ASN A CA 1
ATOM 745 C C . ASN A 1 96 ? 11.484 -5.714 -11.946 1.00 89.88 96 ASN A C 1
ATOM 747 O O . ASN A 1 96 ? 12.121 -6.567 -12.564 1.00 89.88 96 ASN A O 1
ATOM 751 N N . THR A 1 97 ? 11.771 -4.413 -12.047 1.00 87.19 97 THR A N 1
ATOM 752 C CA . THR A 1 97 ? 12.776 -3.876 -12.971 1.00 87.19 97 THR A CA 1
ATOM 753 C C . THR A 1 97 ? 13.592 -2.749 -12.329 1.00 87.19 97 THR A C 1
ATOM 755 O O . THR A 1 97 ? 13.185 -2.153 -11.339 1.00 87.19 97 THR A O 1
ATOM 758 N N . THR A 1 98 ? 14.764 -2.448 -12.892 1.00 86.81 98 THR A N 1
ATOM 759 C CA . THR A 1 98 ? 15.616 -1.312 -12.507 1.00 86.81 98 THR A CA 1
ATOM 760 C C . THR A 1 98 ? 15.512 -0.170 -13.529 1.00 86.81 98 THR A C 1
ATOM 762 O O . THR A 1 98 ? 15.175 -0.420 -14.691 1.00 86.81 98 THR A O 1
ATOM 765 N N . PRO A 1 99 ? 15.847 1.087 -13.167 1.00 85.12 99 PRO A N 1
ATOM 766 C CA . PRO A 1 99 ? 15.764 2.209 -14.107 1.00 85.12 99 PRO A CA 1
ATOM 767 C C . PRO A 1 99 ? 16.613 1.974 -15.365 1.00 85.12 99 PRO A C 1
ATOM 769 O O . PRO A 1 99 ? 16.157 2.209 -16.481 1.00 85.12 99 PRO A O 1
ATOM 772 N N . ALA A 1 100 ? 17.827 1.439 -15.190 1.00 85.75 100 ALA A N 1
ATOM 773 C CA . ALA A 1 100 ? 18.752 1.153 -16.286 1.00 85.75 100 ALA A CA 1
ATOM 774 C C . ALA A 1 100 ? 18.175 0.138 -17.284 1.00 85.75 100 ALA A C 1
ATOM 776 O O . ALA A 1 100 ? 18.271 0.321 -18.497 1.00 85.75 100 ALA A O 1
ATOM 777 N N . LEU A 1 101 ? 17.527 -0.914 -16.778 1.00 84.81 101 LEU A N 1
ATOM 778 C CA . LEU A 1 101 ? 16.939 -1.948 -17.620 1.00 84.81 101 LEU A CA 1
ATOM 779 C C . LEU A 1 101 ? 15.681 -1.433 -18.336 1.00 84.81 101 LEU A C 1
ATOM 781 O O . LEU A 1 101 ? 15.466 -1.772 -19.497 1.00 84.81 101 LEU A O 1
ATOM 785 N N . ASN A 1 102 ? 14.894 -0.558 -17.701 1.00 83.88 102 ASN A N 1
ATOM 786 C CA . ASN A 1 102 ? 13.782 0.121 -18.369 1.00 83.88 102 ASN A CA 1
ATOM 787 C C . ASN A 1 102 ? 14.253 1.002 -19.525 1.00 83.88 102 ASN A C 1
ATOM 789 O O . ASN A 1 102 ? 13.687 0.913 -20.611 1.00 83.88 102 ASN A O 1
ATOM 793 N N . VAL A 1 103 ? 15.310 1.796 -19.333 1.00 85.44 103 VAL A N 1
ATOM 794 C CA . VAL A 1 103 ? 15.898 2.605 -20.414 1.00 85.44 103 VAL A CA 1
ATOM 795 C C . VAL A 1 103 ? 16.391 1.713 -21.554 1.00 85.44 103 VAL A C 1
ATOM 797 O O . VAL A 1 103 ? 16.092 1.988 -22.714 1.00 85.44 103 VAL A O 1
ATOM 800 N N . LEU A 1 104 ? 17.076 0.608 -21.242 1.00 85.44 104 LEU A N 1
ATOM 801 C CA . LEU A 1 104 ? 17.518 -0.352 -22.256 1.00 85.44 104 LEU A CA 1
ATOM 802 C C . LEU A 1 104 ? 16.337 -0.968 -23.021 1.00 85.44 104 LEU A C 1
ATOM 804 O O . LEU A 1 104 ? 16.387 -1.061 -24.245 1.00 85.44 104 LEU A O 1
ATOM 808 N N . ARG A 1 105 ? 15.262 -1.358 -22.323 1.00 82.69 105 ARG A N 1
ATOM 809 C CA . ARG A 1 105 ? 14.039 -1.888 -22.946 1.00 82.69 105 ARG A CA 1
ATOM 810 C C . ARG A 1 105 ? 13.385 -0.859 -23.855 1.00 82.69 105 ARG A C 1
ATOM 812 O O . ARG A 1 105 ? 13.043 -1.213 -24.976 1.00 82.69 105 ARG A O 1
ATOM 819 N N . TYR A 1 106 ? 13.282 0.392 -23.408 1.00 80.81 106 TYR A N 1
ATOM 820 C CA . TYR A 1 106 ? 12.784 1.495 -24.225 1.00 80.81 106 TYR A CA 1
ATOM 821 C C . TYR A 1 106 ? 13.606 1.660 -25.505 1.00 80.81 106 TYR A C 1
ATOM 823 O O . TYR A 1 106 ? 13.041 1.649 -26.598 1.00 80.81 106 TYR A O 1
ATOM 831 N N . MET A 1 107 ? 14.934 1.711 -25.380 1.00 83.00 107 MET A N 1
ATOM 832 C CA . MET A 1 107 ? 15.848 1.819 -26.520 1.00 83.00 107 MET A CA 1
ATOM 833 C C . MET A 1 107 ? 15.709 0.633 -27.480 1.00 83.00 107 MET A C 1
ATOM 835 O O . MET A 1 107 ? 15.652 0.839 -28.687 1.00 83.00 107 MET A O 1
ATOM 839 N N . LEU A 1 108 ? 15.588 -0.596 -26.968 1.00 80.50 108 LEU A N 1
ATOM 840 C CA . LEU A 1 108 ? 15.400 -1.789 -27.796 1.00 80.50 108 LEU A CA 1
ATOM 841 C C . LEU A 1 108 ? 14.037 -1.790 -28.506 1.00 80.50 108 LEU A C 1
ATOM 843 O O . LEU A 1 108 ? 13.952 -2.141 -29.681 1.00 80.50 108 LEU A O 1
ATOM 847 N N . SER A 1 109 ? 12.975 -1.349 -27.827 1.00 77.75 109 SER A N 1
ATOM 848 C CA . SER A 1 109 ? 11.634 -1.251 -28.414 1.00 77.75 109 SER A CA 1
ATOM 849 C C . SER A 1 109 ? 11.517 -0.176 -29.501 1.00 77.75 109 SER A C 1
ATOM 851 O O . SER A 1 109 ? 10.687 -0.322 -30.394 1.00 77.75 109 SER A O 1
ATOM 853 N N . CYS A 1 110 ? 12.390 0.840 -29.519 1.00 77.75 110 CYS A N 1
ATOM 854 C CA . CYS A 1 110 ? 12.468 1.791 -30.635 1.00 77.75 110 CYS A CA 1
ATOM 855 C C . CYS A 1 110 ? 12.851 1.118 -31.964 1.00 77.75 110 CYS A C 1
ATOM 857 O O . CYS A 1 110 ? 12.458 1.598 -33.024 1.00 77.75 110 CYS A O 1
ATOM 859 N N . PHE A 1 111 ? 13.583 -0.001 -31.922 1.00 79.06 111 PHE A N 1
ATOM 860 C CA . PHE A 1 111 ? 13.977 -0.748 -33.120 1.00 79.06 111 PHE A CA 1
ATOM 861 C C . PHE A 1 111 ? 12.907 -1.745 -33.597 1.00 79.06 111 PHE A C 1
ATOM 863 O O . PHE A 1 111 ? 13.053 -2.322 -34.672 1.00 79.06 111 PHE A O 1
ATOM 870 N N . CYS A 1 112 ? 11.820 -1.941 -32.840 1.00 76.81 112 CYS A N 1
ATOM 871 C CA . CYS A 1 112 ? 10.707 -2.809 -33.218 1.00 76.81 112 CYS A CA 1
ATOM 872 C C . CYS A 1 112 ? 9.367 -2.212 -32.733 1.00 76.81 112 CYS A C 1
ATOM 874 O O . CYS A 1 112 ? 8.923 -2.498 -31.618 1.00 76.81 112 CYS A O 1
ATOM 876 N N . PRO A 1 113 ? 8.684 -1.408 -33.573 1.00 71.69 113 PRO A N 1
ATOM 877 C CA . PRO A 1 113 ? 7.461 -0.683 -33.216 1.00 71.69 113 PRO A CA 1
ATOM 878 C C . PRO A 1 113 ? 6.328 -1.496 -32.558 1.00 71.69 113 PRO A C 1
ATOM 880 O O . PRO A 1 113 ? 5.718 -0.970 -31.626 1.00 71.69 113 PRO A O 1
ATOM 883 N N . PRO A 1 114 ? 6.024 -2.754 -32.954 1.00 74.00 114 PRO A N 1
ATOM 884 C CA . PRO A 1 114 ? 4.957 -3.519 -32.300 1.00 74.00 114 PRO A CA 1
ATOM 885 C C . PRO A 1 114 ? 5.288 -3.912 -30.853 1.00 74.00 114 PRO A C 1
ATOM 887 O O . PRO A 1 114 ? 4.392 -4.240 -30.088 1.00 74.00 114 PRO A O 1
ATOM 890 N N . LEU A 1 115 ? 6.557 -3.860 -30.444 1.00 68.81 115 LEU A N 1
ATOM 891 C CA . LEU A 1 115 ? 6.960 -4.131 -29.064 1.00 68.81 115 LEU A CA 1
ATOM 892 C C . LEU A 1 115 ? 6.708 -2.929 -28.142 1.00 68.81 115 LEU A C 1
ATOM 894 O O . LEU A 1 115 ? 6.507 -3.095 -26.941 1.00 68.81 115 LEU A O 1
ATOM 898 N N . PHE A 1 116 ? 6.690 -1.715 -28.697 1.00 70.50 116 PHE A N 1
ATOM 899 C CA . PHE A 1 116 ? 6.503 -0.488 -27.925 1.00 70.50 116 PHE A CA 1
ATOM 900 C C . PHE A 1 116 ? 5.062 -0.320 -27.426 1.00 70.50 116 PHE A C 1
ATOM 902 O O . PHE A 1 116 ? 4.852 0.169 -26.320 1.00 70.50 116 PHE A O 1
ATOM 909 N N . CYS A 1 117 ? 4.058 -0.757 -28.195 1.00 72.38 117 CYS A N 1
ATOM 910 C CA . CYS A 1 117 ? 2.652 -0.628 -27.793 1.00 72.38 117 CYS A CA 1
ATOM 911 C C . CYS A 1 117 ? 2.229 -1.610 -26.688 1.00 72.38 117 CYS A C 1
ATOM 913 O O . CYS A 1 117 ? 1.234 -1.364 -26.009 1.00 72.38 117 CYS A O 1
ATOM 915 N N . CYS A 1 118 ? 2.986 -2.689 -26.477 1.00 78.56 118 CYS A N 1
ATOM 916 C CA . CYS A 1 118 ? 2.720 -3.680 -25.433 1.00 78.56 118 CYS A CA 1
ATOM 917 C C . CYS A 1 118 ? 3.526 -3.442 -24.147 1.00 78.56 118 CYS A C 1
ATOM 919 O O . CYS A 1 118 ? 3.266 -4.106 -23.144 1.00 78.56 118 CYS A O 1
ATOM 921 N N . LEU A 1 119 ? 4.497 -2.518 -24.161 1.00 83.88 119 LEU A N 1
ATOM 922 C CA . LEU A 1 119 ? 5.319 -2.206 -22.997 1.00 83.88 119 LEU A CA 1
ATOM 923 C C . LEU A 1 119 ? 4.640 -1.144 -22.128 1.00 83.88 119 LEU A C 1
ATOM 925 O O . LEU A 1 119 ? 4.585 0.035 -22.476 1.00 83.88 119 LEU A O 1
ATOM 929 N N . GLN A 1 120 ? 4.190 -1.554 -20.948 1.00 85.62 120 GLN A N 1
ATOM 930 C CA . GLN A 1 120 ? 3.691 -0.644 -19.924 1.00 85.62 120 GLN A CA 1
ATOM 931 C C . GLN A 1 120 ? 4.703 -0.528 -18.794 1.00 85.62 120 GLN A C 1
ATOM 933 O O . GLN A 1 120 ? 5.108 -1.530 -18.207 1.00 85.62 120 GLN A O 1
ATOM 938 N N . THR A 1 121 ? 5.097 0.698 -18.455 1.00 88.12 121 THR A N 1
ATOM 939 C CA . THR A 1 121 ? 5.993 0.957 -17.323 1.00 88.12 121 THR A CA 1
ATOM 940 C C . THR A 1 121 ? 5.339 1.883 -16.316 1.00 88.12 121 THR A C 1
ATOM 942 O O . THR A 1 121 ? 4.719 2.879 -16.696 1.00 88.12 121 THR A O 1
ATOM 945 N N . ALA A 1 122 ? 5.549 1.609 -15.036 1.00 90.06 122 ALA A N 1
ATOM 946 C CA . ALA A 1 122 ? 5.053 2.425 -13.946 1.00 90.06 1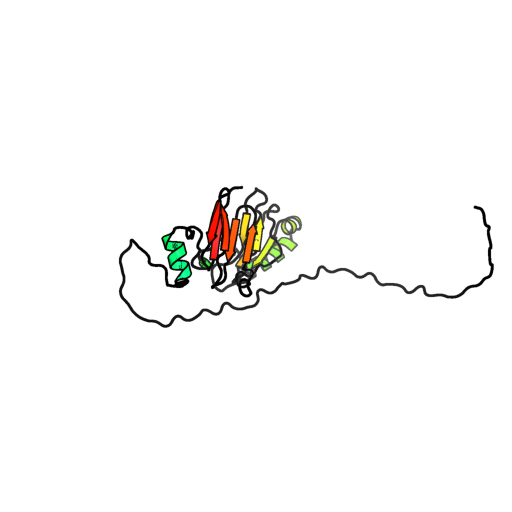22 ALA A CA 1
ATOM 947 C C . ALA A 1 122 ? 6.123 2.577 -12.866 1.00 90.06 122 ALA A C 1
ATOM 949 O O . ALA A 1 122 ? 6.714 1.602 -12.411 1.00 90.06 122 ALA A O 1
ATOM 950 N N . GLU A 1 123 ? 6.341 3.816 -12.438 1.00 90.69 123 GLU A N 1
ATOM 951 C CA . GLU A 1 123 ? 7.210 4.149 -11.310 1.00 90.69 123 GLU A CA 1
ATOM 952 C C . GLU A 1 123 ? 6.330 4.542 -10.126 1.00 90.69 123 GLU A C 1
ATOM 954 O O . GLU A 1 123 ? 5.496 5.451 -10.245 1.00 90.69 123 GLU A O 1
ATOM 959 N N . VAL A 1 124 ? 6.485 3.832 -9.011 1.00 91.50 124 VAL A N 1
ATOM 960 C CA . VAL A 1 124 ? 5.736 4.056 -7.774 1.00 91.50 124 VAL A CA 1
ATOM 961 C C . VAL A 1 124 ? 6.723 4.478 -6.680 1.00 91.50 124 VAL A C 1
ATOM 963 O O . VAL A 1 124 ? 7.589 3.686 -6.298 1.00 91.50 124 VAL A O 1
ATOM 966 N N . PRO A 1 125 ? 6.644 5.725 -6.182 1.00 89.94 125 PRO A N 1
ATOM 967 C CA . PRO A 1 125 ? 7.518 6.194 -5.110 1.00 89.94 125 PRO A CA 1
ATOM 968 C C . PRO A 1 125 ? 7.295 5.430 -3.798 1.00 89.94 125 PRO A C 1
ATOM 970 O O . PRO A 1 125 ? 6.230 4.852 -3.574 1.00 89.94 125 PRO A O 1
ATOM 973 N N . ALA A 1 126 ? 8.289 5.456 -2.909 1.00 86.31 126 ALA A N 1
ATOM 974 C CA . ALA A 1 126 ? 8.171 4.840 -1.590 1.00 86.31 126 ALA A CA 1
ATOM 975 C C . ALA A 1 126 ? 7.020 5.472 -0.784 1.00 86.31 126 ALA A C 1
ATOM 977 O O . ALA A 1 126 ? 6.842 6.690 -0.785 1.00 86.31 126 ALA A O 1
ATOM 978 N N . GLY A 1 127 ? 6.228 4.642 -0.100 1.00 84.38 127 GLY A N 1
ATOM 979 C CA . GLY A 1 127 ? 5.047 5.096 0.649 1.00 84.38 127 GLY A CA 1
ATOM 980 C C . GLY A 1 127 ? 3.835 5.457 -0.220 1.00 84.38 127 GLY A C 1
ATOM 981 O O . GLY A 1 127 ? 2.818 5.909 0.313 1.00 84.38 127 GLY A O 1
ATOM 982 N N . CYS A 1 128 ? 3.921 5.237 -1.534 1.00 88.50 128 CYS A N 1
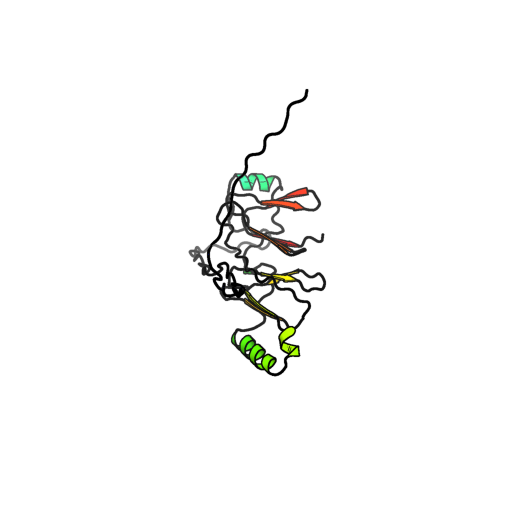ATOM 983 C CA . CYS A 1 128 ? 2.799 5.311 -2.455 1.00 88.50 128 CYS A CA 1
ATOM 984 C C . CYS A 1 128 ? 2.397 3.946 -2.989 1.00 88.50 128 CYS A C 1
ATOM 986 O O . CYS A 1 128 ? 3.192 3.010 -3.056 1.00 88.50 128 CYS A O 1
ATOM 988 N N . ILE A 1 129 ? 1.139 3.879 -3.406 1.00 91.25 129 ILE A N 1
ATOM 989 C CA . ILE A 1 129 ? 0.541 2.732 -4.067 1.00 91.25 129 ILE A CA 1
ATOM 990 C C . ILE A 1 129 ? -0.097 3.199 -5.365 1.00 91.25 129 ILE A C 1
ATOM 992 O O . ILE A 1 129 ? -0.599 4.319 -5.475 1.00 91.25 129 ILE A O 1
ATOM 996 N N . ARG A 1 130 ? -0.092 2.322 -6.358 1.00 93.06 130 ARG A N 1
ATOM 997 C CA . ARG A 1 130 ? -0.795 2.515 -7.617 1.00 93.06 130 ARG A CA 1
ATOM 998 C C . ARG A 1 130 ? -1.696 1.318 -7.890 1.00 93.06 130 ARG A C 1
ATOM 1000 O O . ARG A 1 130 ? -1.346 0.189 -7.559 1.00 93.06 130 ARG A O 1
ATOM 1007 N N . LYS A 1 131 ? -2.870 1.564 -8.466 1.00 94.44 131 LYS A N 1
ATOM 1008 C CA . LYS A 1 131 ? -3.816 0.500 -8.809 1.00 94.44 131 LYS A CA 1
ATOM 1009 C C . LYS A 1 131 ? -3.432 -0.145 -10.132 1.00 94.44 131 LYS A C 1
ATOM 1011 O O . LYS A 1 131 ? -3.016 0.544 -11.067 1.00 94.44 131 LYS A O 1
ATOM 1016 N N . MET A 1 132 ? -3.576 -1.459 -10.193 1.00 93.62 132 MET A N 1
ATOM 1017 C CA . MET A 1 132 ? -3.346 -2.251 -11.389 1.00 93.62 132 MET A CA 1
ATOM 1018 C C . MET A 1 132 ? -4.474 -3.259 -11.571 1.00 93.62 132 MET A C 1
ATOM 1020 O O . MET A 1 132 ? -4.952 -3.855 -10.604 1.00 93.62 132 MET A O 1
ATOM 1024 N N . GLU A 1 133 ? -4.879 -3.440 -12.821 1.00 93.94 133 GLU A N 1
ATOM 1025 C CA . GLU A 1 133 ? -5.822 -4.463 -13.253 1.00 93.94 133 GLU A CA 1
ATOM 1026 C C . GLU A 1 133 ? -5.131 -5.387 -14.259 1.00 93.94 133 GLU A C 1
ATOM 1028 O O . GLU A 1 133 ? -4.491 -4.924 -15.206 1.00 93.94 133 GLU A O 1
ATOM 1033 N N . ASP A 1 134 ? -5.308 -6.694 -14.085 1.00 91.06 134 ASP A N 1
ATOM 1034 C CA . ASP A 1 134 ? -4.722 -7.734 -14.938 1.00 91.06 134 ASP A CA 1
ATOM 1035 C C . ASP A 1 134 ? -5.438 -7.891 -16.290 1.00 91.06 134 ASP A C 1
ATOM 1037 O O . ASP A 1 134 ? -5.002 -8.649 -17.155 1.00 91.06 134 ASP A O 1
ATOM 1041 N N . GLY A 1 135 ? -6.600 -7.251 -16.458 1.00 87.50 135 GLY A N 1
ATOM 1042 C CA . GLY A 1 135 ? -7.487 -7.428 -17.616 1.00 87.50 135 GLY A CA 1
ATOM 1043 C C . GLY A 1 135 ? -8.211 -8.783 -17.656 1.00 87.50 135 GLY A C 1
ATOM 1044 O O . GLY A 1 135 ? -9.179 -8.943 -18.394 1.00 87.50 135 GLY A O 1
ATOM 1045 N N . ARG A 1 136 ? -7.797 -9.741 -16.816 1.00 90.44 136 ARG A N 1
ATOM 1046 C CA . ARG A 1 136 ? -8.415 -11.068 -16.622 1.00 90.44 136 ARG A CA 1
ATOM 1047 C C . ARG A 1 136 ? -9.300 -11.139 -15.369 1.00 90.44 136 ARG A C 1
ATOM 1049 O O . ARG A 1 136 ? -9.635 -12.227 -14.918 1.00 90.44 136 ARG A O 1
ATOM 1056 N N . GLY A 1 137 ? -9.630 -9.983 -14.792 1.00 88.06 137 GLY A N 1
ATOM 1057 C CA . GLY A 1 137 ? -10.404 -9.860 -13.551 1.00 88.06 137 GLY A CA 1
ATOM 1058 C C . GLY A 1 137 ? -9.576 -9.864 -12.260 1.00 88.06 137 GLY A C 1
ATOM 1059 O O . GLY A 1 137 ? -10.156 -9.829 -11.184 1.00 88.06 137 GLY A O 1
ATOM 1060 N N . GLY A 1 138 ? -8.242 -9.899 -12.347 1.00 89.81 138 GLY A N 1
ATOM 1061 C CA . GLY A 1 138 ? -7.361 -9.725 -11.189 1.00 89.81 138 GLY A CA 1
ATOM 1062 C C . GLY A 1 138 ? -7.105 -8.249 -10.882 1.00 89.81 138 GLY A C 1
ATOM 1063 O O . GLY A 1 138 ? -6.876 -7.463 -11.805 1.00 89.81 138 GLY A O 1
ATOM 1064 N N . PHE A 1 139 ? -7.109 -7.894 -9.597 1.00 92.56 139 PHE A N 1
ATOM 1065 C CA . PHE A 1 139 ? -6.775 -6.558 -9.111 1.00 92.56 139 PHE A CA 1
ATOM 1066 C C . PHE A 1 139 ? -5.594 -6.625 -8.147 1.00 92.56 139 PHE A C 1
ATOM 1068 O O . PHE A 1 139 ? -5.561 -7.428 -7.211 1.00 92.56 139 PHE A O 1
ATOM 1075 N N . GLU A 1 140 ? -4.609 -5.763 -8.373 1.00 92.50 140 GLU A N 1
ATOM 1076 C CA . GLU A 1 140 ? -3.388 -5.726 -7.579 1.00 92.50 140 GLU A CA 1
ATOM 1077 C C . GLU A 1 140 ? -2.993 -4.288 -7.241 1.00 92.50 140 GLU A C 1
ATOM 1079 O O . GLU A 1 140 ? -3.340 -3.324 -7.930 1.00 92.50 140 GLU A O 1
ATOM 1084 N N . PHE A 1 141 ? -2.251 -4.138 -6.149 1.00 94.00 141 PHE A N 1
ATOM 1085 C CA . PHE A 1 141 ? -1.586 -2.890 -5.808 1.00 94.00 141 PHE A CA 1
ATOM 1086 C C . PHE A 1 141 ? -0.119 -2.973 -6.212 1.00 94.00 141 PHE A C 1
ATOM 1088 O O . PHE A 1 141 ? 0.583 -3.913 -5.842 1.00 94.00 141 PHE A O 1
ATOM 1095 N N . LEU A 1 142 ? 0.340 -1.967 -6.947 1.00 93.06 142 LEU A N 1
ATOM 1096 C CA . LEU A 1 142 ? 1.743 -1.750 -7.267 1.00 93.06 142 LEU A CA 1
ATOM 1097 C C . LEU A 1 142 ? 2.373 -0.831 -6.233 1.00 93.06 142 LEU A C 1
ATOM 1099 O O . LEU A 1 142 ? 1.789 0.184 -5.851 1.00 93.06 142 LEU A O 1
ATOM 1103 N N . GLY A 1 143 ? 3.586 -1.163 -5.824 1.00 90.75 143 GLY A N 1
ATOM 1104 C CA . GLY A 1 143 ? 4.368 -0.369 -4.894 1.00 90.75 143 GLY A CA 1
ATOM 1105 C C . GLY A 1 143 ? 5.709 -1.026 -4.624 1.00 90.75 143 GLY A C 1
ATOM 1106 O O . GLY A 1 143 ? 6.163 -1.893 -5.370 1.00 90.75 143 GLY A O 1
ATOM 1107 N N . ASN A 1 144 ? 6.356 -0.610 -3.543 1.00 87.62 144 ASN A N 1
ATOM 1108 C CA . ASN A 1 144 ? 7.605 -1.219 -3.125 1.00 87.62 144 ASN A CA 1
ATOM 1109 C C . ASN A 1 144 ? 7.603 -1.526 -1.637 1.00 87.62 144 ASN A C 1
ATOM 1111 O O . ASN A 1 144 ? 7.098 -0.737 -0.836 1.00 87.62 144 ASN A O 1
ATOM 1115 N N . ARG A 1 145 ? 8.224 -2.650 -1.281 1.00 82.06 145 ARG A N 1
ATOM 1116 C CA . ARG A 1 145 ? 8.554 -2.967 0.103 1.00 82.06 145 ARG A CA 1
ATOM 1117 C C . ARG A 1 145 ? 9.922 -2.370 0.403 1.00 82.06 145 ARG A C 1
ATOM 1119 O O . ARG A 1 145 ? 10.935 -2.810 -0.133 1.00 82.06 145 ARG A O 1
ATOM 1126 N N . GLY A 1 146 ? 9.946 -1.326 1.223 1.00 78.12 146 GLY A N 1
ATOM 1127 C CA . GLY A 1 146 ? 11.175 -0.665 1.650 1.00 78.12 146 GLY A CA 1
ATOM 1128 C C . GLY A 1 146 ? 11.291 0.810 1.246 1.00 78.12 146 GLY A C 1
ATOM 1129 O O . GLY A 1 146 ? 10.322 1.428 0.807 1.00 78.12 146 GLY A O 1
ATOM 1130 N N . PRO A 1 147 ? 12.483 1.404 1.439 1.00 78.56 147 PRO A N 1
ATOM 1131 C CA . PRO A 1 147 ? 12.688 2.851 1.334 1.00 78.56 147 PRO A CA 1
ATOM 1132 C C . PRO A 1 147 ? 12.849 3.356 -0.106 1.00 78.56 147 PRO A C 1
ATOM 1134 O O . PRO A 1 147 ? 12.843 4.563 -0.340 1.00 78.56 147 PRO A O 1
ATOM 1137 N N . LEU A 1 148 ? 13.043 2.453 -1.069 1.00 82.12 148 LEU A N 1
ATOM 1138 C CA . LEU A 1 148 ? 13.309 2.798 -2.463 1.00 82.12 148 LEU A CA 1
ATOM 1139 C C . LEU A 1 148 ? 12.017 2.841 -3.285 1.00 82.12 148 LEU A C 1
ATOM 1141 O O . LEU A 1 148 ? 10.995 2.280 -2.900 1.00 82.12 148 LEU A O 1
ATOM 1145 N N . GLN A 1 149 ? 12.069 3.481 -4.450 1.00 85.06 149 GLN A N 1
ATOM 1146 C CA . GLN A 1 149 ? 10.969 3.458 -5.415 1.00 85.06 149 GLN A CA 1
ATOM 1147 C C . GLN A 1 149 ? 10.831 2.082 -6.087 1.00 85.06 149 GLN A C 1
ATOM 1149 O O . GLN A 1 149 ? 11.830 1.436 -6.405 1.00 85.06 149 GLN A O 1
ATOM 1154 N N . GLY A 1 150 ? 9.591 1.659 -6.329 1.00 87.88 150 GLY A N 1
ATOM 1155 C CA . GLY A 1 150 ? 9.261 0.453 -7.083 1.00 87.88 150 GLY A CA 1
ATOM 1156 C C . GLY A 1 150 ? 9.124 0.784 -8.561 1.00 87.88 150 GLY A C 1
ATOM 1157 O O . GLY A 1 150 ? 8.361 1.676 -8.937 1.00 87.88 150 GLY A O 1
ATOM 1158 N N . ILE A 1 151 ? 9.876 0.086 -9.408 1.00 90.81 151 ILE A N 1
ATOM 1159 C CA . ILE A 1 151 ? 9.782 0.237 -10.860 1.00 90.81 151 ILE A CA 1
ATOM 1160 C C . ILE A 1 151 ? 9.197 -1.038 -11.439 1.00 90.81 151 ILE A C 1
ATOM 1162 O O . ILE A 1 151 ? 9.746 -2.130 -11.283 1.00 90.81 151 ILE A O 1
ATOM 1166 N N . HIS A 1 152 ? 8.082 -0.875 -12.136 1.00 91.88 152 HIS A N 1
ATOM 1167 C CA . HIS A 1 152 ? 7.322 -1.958 -12.727 1.00 91.88 152 HIS A CA 1
ATOM 1168 C C . HIS A 1 152 ? 7.348 -1.823 -14.244 1.00 91.88 152 HIS A C 1
ATOM 1170 O O . HIS A 1 152 ? 7.156 -0.731 -14.783 1.00 91.88 152 HIS A O 1
ATOM 1176 N N . ALA A 1 153 ? 7.587 -2.930 -14.935 1.00 91.00 153 ALA A N 1
ATOM 1177 C CA . ALA A 1 153 ? 7.500 -3.013 -16.383 1.00 91.00 153 ALA A CA 1
ATOM 1178 C C . ALA A 1 153 ? 6.823 -4.317 -16.784 1.00 91.00 153 ALA A C 1
ATOM 1180 O O . ALA A 1 153 ? 7.273 -5.400 -16.401 1.00 91.00 153 ALA A O 1
ATOM 1181 N N . TYR A 1 154 ? 5.762 -4.212 -17.571 1.00 89.88 154 TYR A N 1
ATOM 1182 C CA . TYR A 1 154 ? 4.975 -5.346 -18.018 1.00 89.88 154 TYR A CA 1
ATOM 1183 C C . TYR A 1 154 ? 4.841 -5.355 -19.535 1.00 89.88 154 TYR A C 1
ATOM 1185 O O . TYR A 1 154 ? 4.776 -4.312 -20.181 1.00 89.88 154 TYR A O 1
ATOM 1193 N N . TRP A 1 155 ? 4.819 -6.569 -20.072 1.00 84.44 155 TRP A N 1
ATOM 1194 C CA . TRP A 1 155 ? 4.783 -6.894 -21.497 1.00 84.44 155 TRP A CA 1
ATOM 1195 C C . TRP A 1 155 ? 3.467 -7.589 -21.871 1.00 84.44 155 TRP A C 1
ATOM 1197 O O . TRP A 1 155 ? 3.443 -8.512 -22.679 1.00 84.44 155 TRP A O 1
ATOM 1207 N N . ASP A 1 156 ? 2.372 -7.183 -21.233 1.00 86.56 156 ASP A N 1
ATOM 1208 C CA . ASP A 1 156 ? 1.034 -7.687 -21.534 1.00 86.56 156 ASP A CA 1
ATOM 1209 C C . ASP A 1 156 ? 0.122 -6.478 -21.826 1.00 86.56 156 ASP A C 1
ATOM 1211 O O . ASP A 1 156 ? -0.005 -5.595 -20.970 1.00 86.56 156 ASP A O 1
ATOM 1215 N N . PRO A 1 157 ? -0.489 -6.400 -23.025 1.00 84.81 157 PRO A N 1
ATOM 1216 C CA . PRO A 1 157 ? -1.373 -5.298 -23.400 1.00 84.81 157 PRO A CA 1
ATOM 1217 C C . PRO A 1 157 ? -2.678 -5.252 -22.591 1.00 84.81 157 PRO A C 1
ATOM 1219 O O . PRO A 1 157 ? -3.374 -4.238 -22.635 1.00 84.81 157 PRO A O 1
ATOM 1222 N N . PHE A 1 158 ? -3.035 -6.325 -21.879 1.00 88.50 158 PHE A N 1
ATOM 1223 C CA . PHE A 1 158 ? -4.247 -6.384 -21.063 1.00 88.50 158 PHE A CA 1
ATOM 1224 C C . PHE A 1 158 ? -4.072 -5.764 -19.679 1.00 88.50 158 PHE A C 1
ATOM 1226 O O . PHE A 1 158 ? -5.077 -5.472 -19.027 1.00 88.50 158 PHE A O 1
ATOM 1233 N N . TYR A 1 159 ? -2.831 -5.502 -19.254 1.00 90.56 159 TYR A N 1
ATOM 1234 C CA . TYR A 1 159 ? -2.603 -4.752 -18.031 1.00 90.56 159 TYR A CA 1
ATOM 1235 C C . TYR A 1 159 ? -3.152 -3.333 -18.157 1.00 90.56 159 TYR A C 1
ATOM 1237 O O . TYR A 1 159 ? -3.017 -2.665 -19.184 1.00 90.56 159 TYR A O 1
ATOM 1245 N N . ARG A 1 160 ? -3.801 -2.861 -17.096 1.00 91.19 160 ARG A N 1
ATOM 1246 C CA . ARG A 1 160 ? -4.227 -1.470 -16.964 1.00 91.19 160 ARG A CA 1
ATOM 1247 C C . ARG A 1 160 ? -3.688 -0.938 -15.662 1.00 91.19 160 ARG A C 1
ATOM 1249 O O . ARG A 1 160 ? -4.111 -1.337 -14.583 1.00 91.19 160 ARG A O 1
ATOM 1256 N N . ILE A 1 161 ? -2.726 -0.040 -15.779 1.00 92.81 161 ILE A N 1
ATOM 1257 C CA . ILE A 1 161 ? -2.092 0.588 -14.633 1.00 92.81 161 ILE A CA 1
ATOM 1258 C C . ILE A 1 161 ? -2.629 2.010 -14.520 1.00 92.81 161 ILE A C 1
ATOM 1260 O O . ILE A 1 161 ? -2.477 2.815 -15.443 1.00 92.81 161 ILE A O 1
ATOM 1264 N N . GLU A 1 162 ? -3.255 2.333 -13.391 1.00 91.25 162 GLU A N 1
ATOM 1265 C CA . GLU A 1 162 ? -3.794 3.670 -13.169 1.00 91.25 162 GLU A CA 1
ATOM 1266 C C . GLU A 1 162 ? -2.637 4.679 -13.055 1.00 91.25 162 GLU A C 1
ATOM 1268 O O . GLU A 1 162 ? -1.704 4.463 -12.286 1.00 91.25 162 GLU A O 1
ATOM 1273 N N . PRO A 1 163 ? -2.640 5.812 -13.775 1.00 84.44 163 PRO A N 1
ATOM 1274 C CA . PRO A 1 163 ? -1.518 6.751 -13.734 1.00 84.44 163 PRO A CA 1
ATOM 1275 C C . PRO A 1 163 ? -1.400 7.500 -12.397 1.00 84.44 163 PRO A C 1
ATOM 1277 O O . PRO A 1 163 ? -0.373 8.132 -12.142 1.00 84.44 163 PRO A O 1
ATOM 1280 N N . ALA A 1 164 ? -2.411 7.447 -11.528 1.00 88.25 164 ALA A N 1
ATOM 1281 C CA . ALA A 1 164 ? -2.401 8.123 -10.237 1.00 88.25 164 ALA A CA 1
ATOM 1282 C C . ALA A 1 164 ? -1.515 7.387 -9.216 1.00 88.25 164 ALA A C 1
ATOM 1284 O O . ALA A 1 164 ? -1.617 6.175 -9.048 1.00 88.25 164 ALA A O 1
ATOM 1285 N N . ASN A 1 165 ? -0.649 8.134 -8.526 1.00 88.94 165 ASN A N 1
ATOM 1286 C CA . ASN A 1 165 ? 0.056 7.654 -7.337 1.00 88.94 165 ASN A CA 1
ATOM 1287 C C . ASN A 1 165 ? -0.754 8.052 -6.103 1.00 88.94 165 ASN A C 1
ATOM 1289 O O . ASN A 1 165 ? -1.065 9.232 -5.926 1.00 88.94 165 ASN A O 1
ATOM 1293 N N . LEU A 1 166 ? -1.084 7.076 -5.262 1.00 88.56 166 LEU A N 1
ATOM 1294 C CA . LEU A 1 166 ? -1.877 7.258 -4.053 1.00 88.56 166 LEU A CA 1
ATOM 1295 C C . LEU A 1 166 ? -0.966 7.121 -2.826 1.00 88.56 166 LEU A C 1
ATOM 1297 O O . LEU A 1 166 ? -0.506 6.016 -2.534 1.00 88.56 166 LEU A O 1
ATOM 1301 N N . PRO A 1 167 ? -0.660 8.216 -2.114 1.00 87.00 167 PRO A N 1
ATOM 1302 C CA . PRO A 1 167 ? 0.132 8.153 -0.889 1.00 87.00 167 PRO A CA 1
ATOM 1303 C C . PRO A 1 167 ? -0.650 7.490 0.246 1.00 87.00 167 PRO A C 1
ATOM 1305 O O . PRO A 1 167 ? -1.787 7.860 0.537 1.00 87.00 167 PRO A O 1
ATOM 1308 N N . ILE A 1 168 ? 0.000 6.551 0.934 1.00 81.62 168 ILE A N 1
ATOM 1309 C CA . ILE A 1 168 ? -0.549 5.883 2.125 1.00 81.62 168 ILE A CA 1
ATOM 1310 C C . ILE A 1 168 ? -0.595 6.865 3.312 1.00 81.62 168 ILE A C 1
ATOM 1312 O O . ILE A 1 168 ? -1.460 6.775 4.179 1.00 81.62 168 ILE A O 1
ATOM 1316 N N . SER A 1 169 ? 0.318 7.841 3.337 1.00 72.44 169 SER A N 1
ATOM 1317 C CA . SER A 1 169 ? 0.496 8.803 4.432 1.00 72.44 169 SER A CA 1
ATOM 1318 C C . SER A 1 169 ? -0.555 9.914 4.502 1.00 72.44 169 SER A C 1
ATOM 1320 O O . SER A 1 169 ? -0.604 10.618 5.507 1.00 72.44 169 SER A O 1
ATOM 1322 N N . ASN A 1 170 ? -1.422 10.067 3.495 1.00 63.97 170 ASN A N 1
ATOM 1323 C CA . ASN A 1 170 ? -2.445 11.122 3.464 1.00 63.97 170 ASN A CA 1
ATOM 1324 C C . ASN A 1 170 ? -3.597 10.921 4.469 1.00 63.97 170 ASN A C 1
ATOM 1326 O O . ASN A 1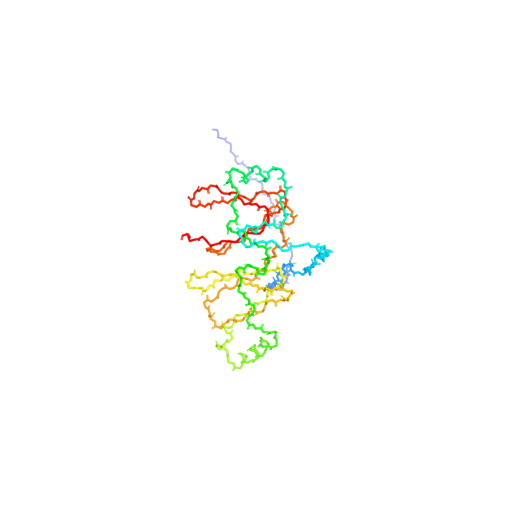 170 ? -4.551 11.694 4.465 1.00 63.97 170 ASN A O 1
ATOM 1330 N N . ALA A 1 171 ? -3.524 9.927 5.357 1.00 59.25 171 ALA A N 1
ATOM 1331 C CA . ALA A 1 171 ? -4.498 9.732 6.432 1.00 59.25 171 ALA A CA 1
ATOM 1332 C C . ALA A 1 171 ? -4.452 10.829 7.518 1.00 59.25 171 ALA A C 1
ATOM 1334 O O . ALA A 1 171 ? -5.120 10.694 8.539 1.00 59.25 171 ALA A O 1
ATOM 1335 N N . SER A 1 172 ? -3.673 11.899 7.324 1.00 52.00 172 SER A N 1
ATOM 1336 C CA . SER A 1 172 ? -3.298 12.858 8.363 1.00 52.00 172 SER A CA 1
ATOM 1337 C C . SER A 1 172 ? -4.383 13.830 8.830 1.00 52.00 172 SER A C 1
ATOM 1339 O O . SER A 1 172 ? -4.191 14.402 9.892 1.00 52.00 172 SER A O 1
ATOM 1341 N N . ASP A 1 173 ? -5.517 14.013 8.140 1.00 53.53 173 ASP A N 1
ATOM 1342 C CA . ASP A 1 173 ? -6.377 15.185 8.419 1.00 53.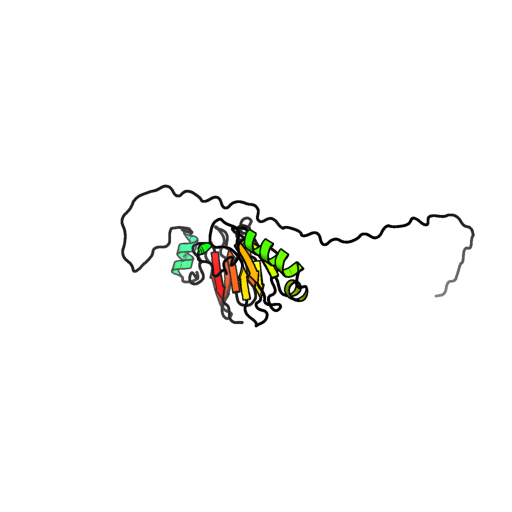53 173 ASP A CA 1
ATOM 1343 C C . ASP A 1 173 ? -7.885 14.879 8.525 1.00 53.53 173 ASP A C 1
ATOM 1345 O O . ASP A 1 173 ? -8.717 15.557 7.939 1.00 53.53 173 ASP A O 1
ATOM 1349 N N . ALA A 1 174 ? -8.252 13.876 9.329 1.00 56.34 174 ALA A N 1
ATOM 1350 C CA . ALA A 1 174 ? -9.626 13.569 9.784 1.00 56.34 174 ALA A CA 1
ATOM 1351 C C . ALA A 1 174 ? -10.527 12.692 8.888 1.00 56.34 174 ALA A C 1
ATOM 1353 O O . ALA A 1 174 ? -11.485 12.125 9.407 1.00 56.34 174 ALA A O 1
ATOM 1354 N N . ASN A 1 175 ? -10.212 12.481 7.604 1.00 62.38 175 ASN A N 1
ATOM 1355 C CA . ASN A 1 175 ? -11.047 11.640 6.720 1.00 62.38 175 ASN A CA 1
ATOM 1356 C C . ASN A 1 175 ? -10.536 10.199 6.516 1.00 62.38 175 ASN A C 1
ATOM 1358 O O . ASN A 1 175 ? -11.203 9.400 5.858 1.00 62.38 175 ASN A O 1
ATOM 1362 N N . GLY A 1 176 ? -9.374 9.850 7.083 1.00 71.44 176 GLY A N 1
ATOM 1363 C CA . GLY A 1 176 ? -8.694 8.585 6.789 1.00 71.44 176 GLY A CA 1
ATOM 1364 C C . GLY A 1 176 ? -8.367 8.418 5.301 1.00 71.44 176 GLY A C 1
ATOM 1365 O O . GLY A 1 176 ? -8.537 9.333 4.496 1.00 71.44 176 GLY A O 1
ATOM 1366 N N . VAL A 1 177 ? -7.850 7.250 4.927 1.00 82.75 177 VAL A N 1
ATOM 1367 C CA . VAL A 1 177 ? -7.581 6.905 3.522 1.00 82.75 177 VAL A CA 1
ATOM 1368 C C . VAL A 1 177 ? -8.212 5.557 3.229 1.00 82.75 177 VAL A C 1
ATOM 1370 O O . VAL A 1 177 ? -7.850 4.573 3.861 1.00 82.75 177 VAL A O 1
ATOM 1373 N N . ALA A 1 178 ? -9.130 5.501 2.265 1.00 88.38 178 ALA A N 1
ATOM 1374 C CA . ALA A 1 178 ? -9.681 4.258 1.735 1.00 88.38 178 ALA A CA 1
ATOM 1375 C C . ALA A 1 178 ? -9.337 4.151 0.245 1.00 88.38 178 ALA A C 1
ATOM 1377 O O . ALA A 1 178 ? -9.774 4.962 -0.573 1.00 88.38 178 ALA A O 1
ATOM 1378 N N . ILE A 1 179 ? -8.524 3.159 -0.102 1.00 90.00 179 ILE A N 1
ATOM 1379 C CA . ILE A 1 179 ? -8.095 2.859 -1.464 1.00 90.00 179 ILE A CA 1
ATOM 1380 C C . ILE A 1 179 ? -8.727 1.528 -1.860 1.00 90.00 179 ILE A C 1
ATOM 1382 O O . ILE A 1 179 ? -8.433 0.486 -1.278 1.00 90.00 179 ILE A O 1
ATOM 1386 N N . VAL A 1 180 ? -9.587 1.580 -2.874 1.00 91.00 180 VAL A N 1
ATOM 1387 C CA . VAL A 1 180 ? -10.319 0.419 -3.396 1.00 91.00 180 VAL A CA 1
ATOM 1388 C C . VAL A 1 180 ? -9.846 0.112 -4.807 1.00 91.00 180 VAL A C 1
ATOM 1390 O O . VAL A 1 180 ? -9.783 1.025 -5.639 1.00 91.00 180 VAL A O 1
ATOM 1393 N N . ASN A 1 181 ? -9.520 -1.150 -5.073 1.00 91.88 181 ASN A N 1
ATOM 1394 C CA . ASN A 1 181 ? -9.208 -1.661 -6.404 1.00 91.88 181 ASN A CA 1
ATOM 1395 C C . ASN A 1 181 ? -9.881 -3.024 -6.606 1.00 91.88 181 ASN A C 1
ATOM 1397 O O . ASN A 1 181 ? -9.343 -4.039 -6.173 1.00 91.88 181 ASN A O 1
ATOM 1401 N N . GLY A 1 182 ? -11.066 -3.035 -7.220 1.00 91.00 182 GLY A N 1
ATOM 1402 C CA . GLY A 1 182 ? -11.858 -4.253 -7.404 1.00 91.00 182 GLY A CA 1
ATOM 1403 C C . GLY A 1 182 ? -12.163 -4.967 -6.085 1.00 91.00 182 GLY A C 1
ATOM 1404 O O . GLY A 1 182 ? -12.825 -4.399 -5.217 1.00 91.00 182 GLY A O 1
ATOM 1405 N N . ASP A 1 183 ? -11.662 -6.195 -5.937 1.00 91.00 183 ASP A N 1
ATOM 1406 C CA . ASP A 1 183 ? -11.817 -7.030 -4.738 1.00 91.00 183 ASP A CA 1
ATOM 1407 C C . ASP A 1 183 ? -10.859 -6.643 -3.599 1.00 91.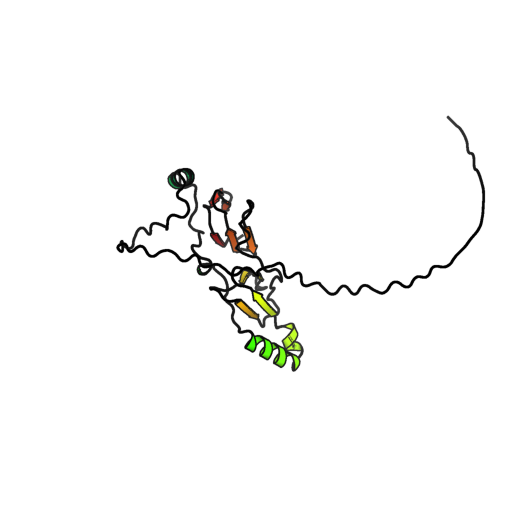00 183 ASP A C 1
ATOM 1409 O O . ASP A 1 183 ? -11.028 -7.104 -2.471 1.00 91.00 183 ASP A O 1
ATOM 1413 N N . LEU A 1 184 ? -9.858 -5.797 -3.854 1.00 91.88 184 LEU A N 1
ATOM 1414 C CA . LEU A 1 184 ? -8.814 -5.453 -2.896 1.00 91.88 184 LEU A CA 1
ATOM 1415 C C . LEU A 1 184 ? -9.073 -4.098 -2.228 1.00 91.88 184 LEU A C 1
ATOM 1417 O O . LEU A 1 184 ? -9.218 -3.060 -2.882 1.00 91.88 184 LEU A O 1
ATOM 1421 N N . TRP A 1 185 ? -9.055 -4.107 -0.898 1.00 91.75 185 TRP A N 1
ATOM 1422 C CA . TRP A 1 185 ? -9.298 -2.938 -0.062 1.00 91.75 185 TRP A CA 1
ATOM 1423 C C . TRP A 1 185 ? -8.081 -2.634 0.795 1.00 91.75 185 TRP A C 1
ATOM 1425 O O . TRP A 1 185 ? -7.526 -3.529 1.430 1.00 91.75 185 TRP A O 1
ATOM 1435 N N . LEU A 1 186 ? -7.692 -1.362 0.838 1.00 91.88 186 LEU A N 1
ATOM 1436 C CA . LEU A 1 186 ? -6.694 -0.833 1.756 1.00 91.88 186 LEU A CA 1
ATOM 1437 C C . LEU A 1 186 ? -7.269 0.385 2.468 1.00 91.88 186 LEU A C 1
ATOM 1439 O O . LEU A 1 186 ? -7.617 1.377 1.830 1.00 91.88 186 LEU A O 1
ATOM 1443 N N . VAL A 1 187 ? -7.340 0.324 3.791 1.00 91.56 187 VAL A N 1
ATOM 1444 C CA . VAL A 1 187 ? -7.865 1.406 4.621 1.00 91.56 187 VAL A CA 1
ATOM 1445 C C . VAL A 1 187 ? -6.851 1.778 5.689 1.00 91.56 187 VAL A C 1
ATOM 1447 O O . VAL A 1 187 ? -6.342 0.920 6.400 1.00 91.56 187 VAL A O 1
ATOM 1450 N N . VAL A 1 188 ? -6.571 3.069 5.825 1.00 90.56 188 VAL A N 1
ATOM 1451 C CA . VAL A 1 188 ? -5.757 3.632 6.900 1.00 90.56 188 VAL A CA 1
ATOM 1452 C C . VAL A 1 188 ? -6.654 4.507 7.762 1.00 90.56 188 VAL A C 1
ATOM 1454 O O . VAL A 1 188 ? -7.168 5.535 7.313 1.00 90.56 188 VAL A O 1
ATOM 1457 N N . VAL A 1 189 ? -6.843 4.080 9.005 1.00 89.75 189 VAL A N 1
ATOM 1458 C CA . VAL A 1 189 ? -7.628 4.779 10.019 1.00 89.75 189 VAL A CA 1
ATOM 1459 C C . VAL A 1 189 ? -6.671 5.611 10.883 1.00 89.75 189 VAL A C 1
ATOM 1461 O O . VAL A 1 189 ? -5.746 5.044 11.469 1.00 89.75 189 VAL A O 1
ATOM 1464 N N . PRO A 1 190 ? -6.847 6.939 10.980 1.00 86.88 190 PRO A N 1
ATOM 1465 C CA . PRO A 1 190 ? -6.001 7.776 11.821 1.00 86.88 190 PRO A CA 1
ATOM 1466 C C . PRO A 1 190 ? -6.203 7.472 13.310 1.00 86.88 190 PRO A C 1
ATOM 1468 O O . PRO A 1 190 ? -7.261 7.007 13.736 1.00 86.88 190 PRO A O 1
ATOM 1471 N N . GLN A 1 191 ? -5.187 7.760 14.124 1.00 84.56 191 GLN A N 1
ATOM 1472 C CA . GLN A 1 191 ? -5.313 7.654 15.578 1.00 84.56 191 GLN A CA 1
ATOM 1473 C C . GLN A 1 191 ? -6.398 8.605 16.102 1.00 84.56 191 GLN A C 1
ATOM 1475 O O . GLN A 1 191 ? -6.573 9.709 15.594 1.00 84.56 191 GLN A O 1
ATOM 1480 N N . GLY A 1 192 ? -7.138 8.163 17.122 1.00 82.62 192 GLY A N 1
ATOM 1481 C CA . GLY A 1 192 ? -8.292 8.895 17.660 1.00 82.62 192 GLY A CA 1
ATOM 1482 C C . GLY A 1 192 ? -9.609 8.655 16.911 1.00 82.62 192 GLY A C 1
ATOM 1483 O O . GLY A 1 192 ? -10.651 9.093 17.391 1.00 82.62 192 GLY A O 1
ATOM 1484 N N . PHE A 1 193 ? -9.586 7.915 15.798 1.00 86.44 193 PHE A N 1
ATOM 1485 C CA . PHE A 1 193 ? -10.770 7.547 15.022 1.00 86.44 193 PHE A CA 1
ATOM 1486 C C . PHE A 1 193 ? -10.970 6.027 14.984 1.00 86.44 193 PHE A C 1
ATOM 1488 O O . PHE A 1 193 ? -10.029 5.244 15.116 1.00 86.44 193 PHE A O 1
ATOM 1495 N N . VAL A 1 194 ? -12.218 5.615 14.758 1.00 88.62 194 VAL A N 1
ATOM 1496 C CA . VAL A 1 194 ? -12.600 4.226 14.479 1.00 88.62 194 VAL A CA 1
ATOM 1497 C C . VAL A 1 194 ? -13.083 4.161 13.036 1.00 88.62 194 VAL A C 1
ATOM 1499 O O . VAL A 1 194 ? -13.936 4.951 12.633 1.00 88.62 194 VAL A O 1
ATOM 1502 N N . GLY A 1 195 ? -12.549 3.222 12.258 1.00 89.38 195 GLY A N 1
ATOM 1503 C CA . GLY A 1 195 ? -13.052 2.960 10.914 1.00 89.38 195 GLY A CA 1
ATOM 1504 C C . GLY A 1 195 ? -14.350 2.163 10.985 1.00 89.38 195 GLY A C 1
ATOM 1505 O O . GLY A 1 195 ? -14.459 1.230 11.776 1.00 89.38 195 GLY A O 1
ATOM 1506 N N . MET A 1 196 ? -15.326 2.500 10.149 1.00 90.38 196 MET A N 1
ATOM 1507 C CA . MET A 1 196 ? -16.524 1.686 9.959 1.00 90.38 196 MET A CA 1
ATOM 1508 C C . MET A 1 196 ? -16.428 1.005 8.598 1.00 90.38 196 MET A C 1
ATOM 1510 O O . MET A 1 196 ? -16.231 1.672 7.584 1.00 90.38 196 MET A O 1
ATOM 1514 N N . ALA A 1 197 ? -16.554 -0.315 8.582 1.00 88.75 197 ALA A N 1
ATOM 1515 C CA . ALA A 1 197 ? -16.644 -1.105 7.364 1.00 88.75 197 ALA A CA 1
ATOM 1516 C C . ALA A 1 197 ? -17.868 -2.023 7.438 1.00 88.75 197 ALA A C 1
ATOM 1518 O O . ALA A 1 197 ? -18.477 -2.182 8.495 1.00 88.75 197 ALA A O 1
ATOM 1519 N N . GLN A 1 198 ? -18.244 -2.616 6.310 1.00 87.81 198 GLN A N 1
ATOM 1520 C CA . GLN A 1 198 ? -19.332 -3.581 6.240 1.00 87.81 198 GLN A CA 1
ATOM 1521 C C . GLN A 1 198 ? -18.775 -4.908 5.738 1.00 87.81 198 GLN A C 1
ATOM 1523 O O . GLN A 1 198 ? -18.109 -4.944 4.707 1.00 87.81 198 GLN A O 1
ATOM 1528 N N . ASP A 1 199 ? -19.049 -5.987 6.466 1.00 84.38 199 ASP A N 1
ATOM 1529 C CA . ASP A 1 199 ? -18.703 -7.347 6.064 1.00 84.38 199 ASP A CA 1
ATOM 1530 C C . ASP A 1 199 ? -19.958 -8.201 5.995 1.00 84.38 199 ASP A C 1
ATOM 1532 O O . ASP A 1 199 ? -20.683 -8.308 6.982 1.00 84.38 199 ASP A O 1
ATOM 1536 N N . MET A 1 200 ? -20.239 -8.787 4.830 1.00 84.94 200 MET A N 1
ATOM 1537 C CA . MET A 1 200 ? -21.427 -9.626 4.608 1.00 84.94 200 MET A CA 1
ATOM 1538 C C . MET A 1 200 ? -22.736 -8.989 5.121 1.00 84.94 200 MET A C 1
ATOM 1540 O O . MET A 1 200 ? -23.594 -9.650 5.701 1.00 84.94 200 MET A O 1
ATOM 1544 N N . GLY A 1 201 ? -22.879 -7.673 4.950 1.00 86.06 201 GLY A N 1
ATOM 1545 C CA . GLY A 1 201 ? -24.046 -6.921 5.413 1.00 86.06 201 GLY A CA 1
ATOM 1546 C C . GLY A 1 201 ? -23.982 -6.447 6.871 1.00 86.06 201 GLY A C 1
ATOM 1547 O O . GLY A 1 201 ? -24.747 -5.554 7.233 1.00 86.06 201 GLY A O 1
ATOM 1548 N N . GLN A 1 202 ? -23.057 -6.954 7.689 1.00 89.19 202 GLN A N 1
ATOM 1549 C CA . GLN A 1 202 ? -22.895 -6.565 9.091 1.00 89.19 202 GLN A CA 1
ATOM 1550 C C . GLN A 1 202 ? -21.886 -5.416 9.248 1.00 89.19 202 GLN A C 1
ATOM 1552 O O . GLN A 1 202 ? -20.815 -5.457 8.638 1.00 89.19 202 GLN A O 1
ATOM 1557 N N . PRO A 1 203 ? -22.180 -4.390 10.064 1.00 91.06 203 PRO A N 1
ATOM 1558 C CA . PRO A 1 203 ? -21.215 -3.340 10.357 1.00 91.06 203 PRO A CA 1
ATOM 1559 C C . PRO A 1 203 ? -20.098 -3.890 11.249 1.00 91.06 203 PRO A C 1
ATOM 1561 O O . PRO A 1 203 ? -20.351 -4.529 12.269 1.00 91.06 203 PRO A O 1
ATOM 1564 N N . VAL A 1 204 ? -18.855 -3.610 10.877 1.00 90.75 204 VAL A N 1
ATOM 1565 C CA . VAL A 1 204 ? -17.657 -3.991 11.626 1.00 90.75 204 VAL A CA 1
ATOM 1566 C C . VAL A 1 204 ? -16.807 -2.758 11.901 1.00 90.75 204 VAL A C 1
ATOM 1568 O O . VAL A 1 204 ? -16.696 -1.857 11.065 1.00 90.75 204 VAL A O 1
ATOM 1571 N N . LEU A 1 205 ? -16.206 -2.710 13.089 1.00 92.50 205 LEU A N 1
ATOM 1572 C CA . LEU A 1 205 ? -15.349 -1.602 13.493 1.00 92.50 205 LEU A CA 1
ATOM 1573 C C . LEU A 1 205 ? -13.881 -1.971 13.305 1.00 92.50 205 LEU A C 1
ATOM 1575 O O . LEU A 1 205 ? -13.418 -3.023 13.752 1.00 92.50 205 LEU A O 1
ATOM 1579 N N . LEU A 1 206 ? -13.146 -1.071 12.665 1.00 91.69 206 LEU A N 1
ATOM 1580 C CA . LEU A 1 206 ? -11.715 -1.179 12.444 1.00 91.69 206 LEU A CA 1
ATOM 1581 C C . LEU A 1 206 ? -10.985 -0.303 13.467 1.00 91.69 206 LEU A C 1
ATOM 1583 O O . LEU A 1 206 ? -11.290 0.891 13.574 1.00 91.69 206 LEU A O 1
ATOM 1587 N N . PRO A 1 207 ? -10.021 -0.859 14.219 1.00 90.94 207 PRO A N 1
ATOM 1588 C CA . PRO A 1 207 ? -9.192 -0.057 15.109 1.00 90.94 207 PRO A CA 1
ATOM 1589 C C . PRO A 1 207 ? -8.304 0.912 14.304 1.00 90.94 207 PRO A C 1
ATOM 1591 O O . PRO A 1 207 ? -8.141 0.734 13.094 1.00 90.94 207 PRO A O 1
ATOM 1594 N N . PRO A 1 208 ? -7.699 1.927 14.938 1.00 88.44 208 PRO A N 1
ATOM 1595 C CA . PRO A 1 208 ? -6.772 2.830 14.260 1.00 88.44 208 PRO A CA 1
ATOM 1596 C C . PRO A 1 208 ? -5.578 2.073 13.661 1.00 88.44 208 PRO A C 1
ATOM 1598 O O . PRO A 1 208 ? -5.138 1.058 14.193 1.00 88.44 208 PRO A O 1
ATOM 1601 N N . GLY A 1 209 ? -5.031 2.566 12.556 1.00 87.94 209 GLY A N 1
ATOM 1602 C CA . GLY A 1 209 ? -3.942 1.932 11.816 1.00 87.94 209 GLY A CA 1
ATOM 1603 C C . GLY A 1 209 ? -4.368 1.426 10.440 1.00 87.94 209 GLY A C 1
ATOM 1604 O O . GLY A 1 209 ? -5.392 1.830 9.893 1.00 87.94 209 GLY A O 1
ATOM 1605 N N . MET A 1 210 ? -3.535 0.570 9.855 1.00 89.56 210 MET A N 1
ATOM 1606 C CA . MET A 1 210 ? -3.679 0.113 8.475 1.00 89.56 210 MET A CA 1
ATOM 1607 C C . MET A 1 210 ? -4.351 -1.257 8.399 1.00 89.56 210 MET A C 1
ATOM 1609 O O . MET A 1 210 ? -3.997 -2.174 9.140 1.00 89.56 210 MET A O 1
ATOM 1613 N N . HIS A 1 211 ? -5.289 -1.394 7.469 1.00 92.44 211 HIS A N 1
ATOM 1614 C CA . HIS A 1 211 ? -6.087 -2.593 7.245 1.00 92.44 211 HIS A CA 1
ATOM 1615 C C . HIS A 1 211 ? -6.123 -2.939 5.769 1.00 92.44 211 HIS A C 1
ATOM 1617 O O . HIS A 1 211 ? -6.348 -2.064 4.937 1.00 92.44 211 HIS A O 1
ATOM 1623 N N . GLN A 1 212 ? -5.946 -4.213 5.450 1.00 93.44 212 GLN A N 1
ATOM 1624 C CA . GLN A 1 212 ? -6.043 -4.715 4.091 1.00 93.44 212 GLN A CA 1
ATOM 1625 C C . GLN A 1 212 ? -6.827 -6.022 4.072 1.00 93.44 212 GLN A C 1
ATOM 1627 O O . GLN A 1 212 ? -6.583 -6.919 4.879 1.00 93.44 212 GLN A O 1
ATOM 1632 N N . TRP A 1 213 ? -7.759 -6.145 3.132 1.00 92.50 213 TRP A N 1
ATOM 1633 C CA . TRP A 1 213 ? -8.496 -7.384 2.913 1.00 92.50 213 TRP A CA 1
ATOM 1634 C C . TRP A 1 213 ? -8.886 -7.539 1.448 1.00 92.50 213 TRP A C 1
ATOM 1636 O O . TRP A 1 213 ? -8.870 -6.580 0.675 1.00 92.50 213 TRP A O 1
ATOM 1646 N N . ARG A 1 214 ? -9.235 -8.773 1.081 1.00 90.69 214 ARG A N 1
ATOM 1647 C CA . ARG A 1 214 ? -9.909 -9.081 -0.177 1.00 90.69 214 ARG A CA 1
ATOM 1648 C C . ARG A 1 214 ? -11.360 -9.421 0.114 1.00 90.69 214 ARG A C 1
ATOM 1650 O O . ARG A 1 214 ? -11.631 -10.220 1.008 1.00 90.69 214 ARG A O 1
ATOM 1657 N N . SER A 1 215 ? -12.273 -8.801 -0.614 1.00 84.38 215 SER A N 1
ATOM 1658 C CA . SER A 1 215 ? -13.699 -9.087 -0.563 1.00 84.38 215 SER A CA 1
ATOM 1659 C C . SER A 1 215 ? -14.105 -9.649 -1.916 1.00 84.38 215 SER A C 1
ATOM 1661 O O . SER A 1 215 ? -14.063 -8.941 -2.917 1.00 84.38 215 SER A O 1
ATOM 1663 N N . SER A 1 216 ? -14.457 -10.934 -1.956 1.00 73.56 216 SER A N 1
ATOM 1664 C CA . SER A 1 216 ? -15.098 -11.522 -3.129 1.00 73.56 216 SER A CA 1
ATOM 1665 C C . SER A 1 216 ? -16.516 -10.953 -3.221 1.00 73.56 216 SER A C 1
ATOM 1667 O O . SER A 1 216 ? -17.394 -11.397 -2.478 1.00 73.56 216 SER A O 1
ATOM 1669 N N . THR A 1 217 ? -16.715 -9.931 -4.052 1.00 55.97 217 THR A N 1
ATOM 1670 C CA . THR A 1 217 ? -18.056 -9.452 -4.433 1.00 55.97 217 THR A CA 1
ATOM 1671 C C . THR A 1 217 ? -18.750 -10.407 -5.384 1.00 55.97 217 THR A C 1
ATOM 1673 O O . THR A 1 217 ? -18.043 -10.996 -6.233 1.00 55.97 217 THR A O 1
#

Sequence (217 aa):
MAWTMDALSQPLLPGDDAAEVAPTQGKRPQRRANGCNKPYQTVQAVEGARATPKEGDLALPHDWDSPAYERLRAHGLLRTTWRVRSVNDLIIREGNTTPALNVLRYMLSCFCPPLFCCLQTAEVPAGCIRKMEDGRGGFEFLGNRGPLQGIHAYWDPFYRIEPANLPISNASDANGVAIVNGDLWLVVVPQGFVGMAQDMGQPVLLPPGMHQWRSST

Foldseek 3Di:
DDDDDDDDDDDDDDDDDDPDDDDDDPPDPPPPPPDPPDQDPDDDDDDDDDDDDDDDDPDPPPPAPDPVVVVCVVVVQADCPFADDDPLSDQADFAPDDPVVVVVQVVVCVVPVVQVLQKDKDKAAAQWWWWKDQLVQDIHIHFHRDRGIGIHIGRGNSMDIDNDIGGQPVCPDPPWDWDDTRQKIKTAAAHPDWDWDADPNRIGIYHHGIGIDGHDD

Secondary structure (DSSP, 8-state):
------------------------------------------------------TT-----SS---HHHHHHHHTT-B--TTEESSGGGS--BPP---HHHHHHHHHHHHTSHHHHTT-EEEEE-TTEEEEEE-SSS-EEEE--SSSSPEEEEE--TT-EE-S--EEGGGGGSSS-EEEEETTEEEEEEPTT--EEEEETTEEEEEPSEEEEEE---

Organism: Chrysotila carterae (NCBI:txid13221)

Radius of gyration: 28.32 Å; chains: 1; bounding box: 78×72×68 Å